Protein AF-A0A5N7CL45-F1 (afdb_monomer_lite)

Foldseek 3Di:
DDDDDDDDDDPPDPPALLAQAAEDAPDADPPPDDPDDPCPPDAWLPFFPPVCPLVPDDDDDDPCVPPPHPDRDDDDDDDDDDPPDDDSNVVCCVPFQKHKYFYDDPRQVQLVLQSVAPDDPRDHSCRGSNWDFDDDDPDGRTDTSSGPDMDIDGHPDDDDDDDDDDDDPPQAPPVNPGGNPVVVPDPGDDDDDPHDHLVVCCVVDPVSVVVVVVVVPPD

pLDDT: mean 70.06, std 20.5, range [22.02, 92.38]

Secondary structure (DSSP, 8-state):
-PPPPP----------S----EEE--S---TTS-S--S-TT--TT---SSTTTGGGPPP----TT-TTS-SPPP-------BTTB--HHHHHHHHH-EEEEEE--GGGHHHHHHHTS-PPTT--HHHHHTPPEE--SSSSSPEETT-S-EEEEE--------------TTSB-TTSSSB-HHHH--SS---PPPPPPGGGTTTT-HHHHHHHHHHHT--

Organism: Petromyces alliaceus (NCBI:txid209559)

Sequence (219 aa):
MPAPAAATECEQSTGQKNCKIVQEVVGPRQAHRNHQIPYPTWDYGQGVPDNGASLAHDHYEIDPYAPDRTDPPMFIVGFSSRPGRVKDTYRNLKEKGKCVINTVSEEMIEAVNAAATDAPHGVSEWDVSGLHEAPSMTVEPSRVKESVFNIEGKVIDIKEFATRFWVREGAANEDFSHIDIEKLRPSVSTFERPRRKWSNEVSKSTLSSRLHGEKEGEN

Structure (mmCIF, N/CA/C/O backbone):
data_AF-A0A5N7CL45-F1
#
_entry.id   AF-A0A5N7CL45-F1
#
loop_
_atom_site.group_PDB
_atom_site.id
_atom_site.type_symbol
_atom_site.label_atom_id
_atom_site.label_alt_id
_atom_site.label_comp_id
_atom_site.label_asym_id
_atom_site.label_entity_id
_atom_site.label_seq_id
_atom_site.pdbx_PDB_ins_code
_atom_site.Cartn_x
_atom_site.Cartn_y
_atom_site.Cartn_z
_atom_site.occupancy
_atom_site.B_iso_or_equ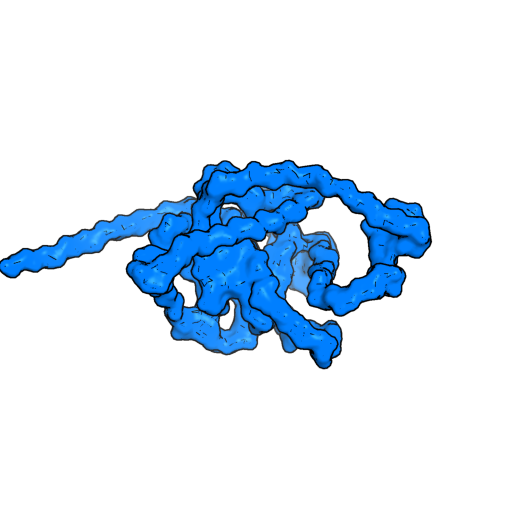iv
_atom_site.auth_seq_id
_atom_site.auth_comp_id
_atom_site.auth_asym_id
_atom_site.auth_atom_id
_atom_site.pdbx_PDB_model_num
ATOM 1 N N . MET A 1 1 ? 6.939 -41.492 -22.819 1.00 35.25 1 MET A N 1
ATOM 2 C CA . MET A 1 1 ? 7.214 -40.079 -23.146 1.00 35.25 1 MET A CA 1
ATOM 3 C C . MET A 1 1 ? 5.876 -39.347 -23.183 1.00 35.25 1 MET A C 1
ATOM 5 O O . MET A 1 1 ? 5.210 -39.436 -24.207 1.00 35.25 1 MET A O 1
ATOM 9 N N . PRO A 1 2 ? 5.393 -38.749 -22.083 1.00 33.59 2 PRO A N 1
ATOM 10 C CA . PRO A 1 2 ? 4.172 -37.956 -22.127 1.00 33.59 2 PRO A CA 1
ATOM 11 C C . PRO A 1 2 ? 4.496 -36.502 -22.503 1.00 33.59 2 PRO A C 1
ATOM 13 O O . PRO A 1 2 ? 5.462 -35.926 -22.007 1.00 33.59 2 PRO A O 1
ATOM 16 N N . ALA A 1 3 ? 3.703 -35.952 -23.422 1.00 32.06 3 ALA A N 1
ATOM 17 C CA . ALA A 1 3 ? 3.737 -34.558 -23.856 1.00 32.06 3 ALA A CA 1
ATOM 18 C C . ALA A 1 3 ? 3.253 -33.609 -22.736 1.00 32.06 3 ALA A C 1
ATOM 20 O O . ALA A 1 3 ? 2.434 -34.030 -21.913 1.00 32.06 3 ALA A O 1
ATOM 21 N N . PRO A 1 4 ? 3.723 -32.349 -22.685 1.00 32.38 4 PRO A N 1
ATOM 22 C CA . PRO A 1 4 ? 3.297 -31.400 -21.665 1.00 32.38 4 PRO A CA 1
ATOM 23 C C . PRO A 1 4 ? 1.885 -30.874 -21.954 1.00 32.38 4 PRO A C 1
ATOM 25 O O . PRO A 1 4 ? 1.528 -30.588 -23.097 1.00 32.38 4 PRO A O 1
ATOM 28 N N . ALA A 1 5 ? 1.091 -30.773 -20.889 1.00 31.03 5 ALA A N 1
ATOM 29 C CA . ALA A 1 5 ? -0.255 -30.226 -20.895 1.00 31.03 5 ALA A CA 1
ATOM 30 C C . ALA A 1 5 ? -0.238 -28.737 -21.270 1.00 31.03 5 ALA A C 1
ATOM 32 O O . ALA A 1 5 ? 0.584 -27.966 -20.776 1.00 31.03 5 ALA A O 1
ATOM 33 N N . ALA A 1 6 ? -1.160 -28.364 -22.156 1.00 27.23 6 ALA A N 1
ATOM 34 C CA . ALA A 1 6 ? -1.409 -26.997 -22.575 1.00 27.23 6 ALA A CA 1
ATOM 35 C C . ALA A 1 6 ? -1.786 -26.123 -21.369 1.00 27.23 6 ALA A C 1
ATOM 37 O O . ALA A 1 6 ? -2.656 -26.487 -20.577 1.00 27.23 6 ALA A O 1
ATOM 38 N N . ALA A 1 7 ? -1.120 -24.975 -21.249 1.00 26.61 7 ALA A N 1
ATOM 39 C CA . ALA A 1 7 ? -1.512 -23.909 -20.345 1.00 26.61 7 ALA A CA 1
ATOM 40 C C . ALA A 1 7 ? -2.877 -23.373 -20.793 1.00 26.61 7 ALA A C 1
ATOM 42 O O . ALA A 1 7 ? -3.012 -22.848 -21.897 1.00 26.61 7 ALA A O 1
ATOM 43 N N . THR A 1 8 ? -3.892 -23.552 -19.955 1.00 24.73 8 THR A N 1
ATOM 44 C CA . THR A 1 8 ? -5.205 -22.943 -20.151 1.00 24.73 8 THR A CA 1
ATOM 45 C C . THR A 1 8 ? -5.066 -21.438 -19.940 1.00 24.73 8 THR A C 1
ATOM 47 O O . THR A 1 8 ? -4.668 -20.995 -18.863 1.00 24.73 8 THR A O 1
ATOM 50 N N . GLU A 1 9 ? -5.357 -20.668 -20.986 1.00 22.53 9 GLU A N 1
ATOM 51 C CA . GLU A 1 9 ? -5.434 -19.209 -20.963 1.00 22.53 9 GLU A CA 1
ATOM 52 C C . GLU A 1 9 ? -6.401 -18.761 -19.857 1.00 22.53 9 GLU A C 1
ATOM 54 O O . GLU A 1 9 ? -7.568 -19.151 -19.830 1.00 22.53 9 GLU A O 1
ATOM 59 N N . CYS A 1 10 ? -5.895 -17.972 -18.908 1.00 22.19 10 CYS A N 1
ATOM 60 C CA . CYS A 1 10 ? -6.703 -17.366 -17.860 1.00 22.19 10 CYS A CA 1
ATOM 61 C C . CYS A 1 10 ? -7.381 -16.126 -18.457 1.00 22.19 10 CYS A C 1
ATOM 63 O O . CYS A 1 10 ? -6.707 -15.142 -18.771 1.00 22.19 10 CYS A O 1
ATOM 65 N N . GLU A 1 11 ? -8.697 -16.204 -18.668 1.00 22.02 11 GLU A N 1
ATOM 66 C CA . GLU A 1 11 ? -9.533 -15.090 -19.117 1.00 22.02 11 GLU A CA 1
ATOM 67 C C . GLU A 1 11 ? -9.275 -13.854 -18.250 1.00 22.02 11 GLU A C 1
ATOM 69 O O . GLU A 1 11 ? -9.479 -13.858 -17.034 1.00 22.02 11 GLU A O 1
ATOM 74 N N . GLN A 1 12 ? -8.835 -12.775 -18.898 1.00 26.19 12 GLN A N 1
ATOM 75 C CA . GLN A 1 12 ? -8.697 -11.459 -18.290 1.00 26.19 12 GLN A CA 1
ATOM 76 C C . GLN A 1 12 ? -10.093 -10.925 -17.956 1.00 26.19 12 GLN A C 1
ATOM 78 O O . GLN A 1 12 ? -10.709 -10.192 -18.731 1.00 26.19 12 GLN A O 1
ATOM 83 N N . SER A 1 13 ? -10.617 -11.316 -16.794 1.00 25.20 13 SER A N 1
ATOM 84 C CA . SER A 1 13 ? -11.842 -10.727 -16.273 1.00 25.20 13 SER A CA 1
ATOM 85 C C . SER A 1 13 ? -11.569 -9.250 -16.003 1.00 25.20 13 SER A C 1
ATOM 87 O O . SER A 1 13 ? -10.628 -8.889 -15.293 1.00 25.20 13 SER A O 1
ATOM 89 N N . THR A 1 14 ? -12.375 -8.392 -16.619 1.00 27.47 14 THR A N 1
ATOM 90 C CA . THR A 1 14 ? -12.341 -6.933 -16.512 1.00 27.47 14 THR A CA 1
ATOM 91 C C . THR A 1 14 ? -12.822 -6.527 -15.110 1.00 27.47 14 THR A C 1
ATOM 93 O O . THR A 1 14 ? -13.922 -6.019 -14.910 1.00 27.47 14 THR A O 1
ATOM 96 N N . GLY A 1 15 ? -12.020 -6.849 -14.096 1.00 26.20 15 GLY A N 1
ATOM 97 C CA . GLY A 1 15 ? -12.349 -6.720 -12.684 1.00 26.20 15 GLY A CA 1
ATOM 98 C C . GLY A 1 15 ? -12.001 -5.340 -12.142 1.00 26.20 15 GLY A C 1
ATOM 99 O O . GLY A 1 15 ? -10.908 -5.131 -11.643 1.00 26.20 15 GLY A O 1
ATOM 100 N N . GLN A 1 16 ? -12.959 -4.417 -12.225 1.00 29.77 16 GLN A N 1
ATOM 101 C CA . GLN A 1 16 ? -13.185 -3.290 -11.306 1.00 29.77 16 GLN A CA 1
ATOM 102 C C . GLN A 1 16 ? -11.922 -2.600 -10.736 1.00 29.77 16 GLN A C 1
ATOM 104 O O . GLN A 1 16 ? -11.381 -3.014 -9.709 1.00 29.77 16 GLN A O 1
ATOM 109 N N . LYS A 1 17 ? -11.541 -1.481 -11.377 1.00 31.62 17 LYS A N 1
ATOM 110 C CA . LYS A 1 17 ? -10.408 -0.558 -11.117 1.00 31.62 17 LYS A CA 1
ATOM 111 C C . LYS A 1 17 ? -10.396 0.137 -9.734 1.00 31.62 17 LYS A C 1
ATOM 113 O O . LYS A 1 17 ? -10.023 1.297 -9.619 1.00 31.62 17 LYS A O 1
ATOM 118 N N . ASN A 1 18 ? -10.834 -0.540 -8.678 1.00 31.77 18 ASN A N 1
ATOM 119 C CA . ASN A 1 18 ? -10.957 0.002 -7.323 1.00 31.77 18 ASN A CA 1
ATOM 120 C C . ASN A 1 18 ? -9.885 -0.559 -6.370 1.00 31.77 18 ASN A C 1
ATOM 122 O O . ASN A 1 18 ? -10.125 -0.639 -5.169 1.00 31.77 18 ASN A O 1
ATOM 126 N N . CYS A 1 19 ? -8.719 -0.995 -6.850 1.00 32.16 19 CYS A N 1
ATOM 127 C CA . CYS A 1 19 ? -7.666 -1.511 -5.970 1.00 32.16 19 CYS A CA 1
ATOM 128 C C . CYS A 1 19 ? -6.853 -0.367 -5.352 1.00 32.16 19 CYS A C 1
ATOM 130 O O . CYS A 1 19 ? -5.893 0.111 -5.943 1.00 32.16 19 CYS A O 1
ATOM 132 N N . LYS A 1 20 ? -7.203 0.033 -4.122 1.00 49.59 20 LYS A N 1
ATOM 133 C CA . LYS A 1 20 ? -6.319 0.867 -3.298 1.00 49.59 20 LYS A CA 1
ATOM 134 C C . LYS A 1 20 ? -5.059 0.088 -2.943 1.00 49.59 20 LYS A C 1
ATOM 136 O O . LYS A 1 20 ? -5.155 -0.954 -2.292 1.00 49.59 20 LYS A O 1
ATOM 141 N N . ILE A 1 21 ? -3.903 0.648 -3.284 1.00 52.94 21 ILE A N 1
ATOM 142 C CA . ILE A 1 21 ? -2.597 0.144 -2.861 1.00 52.94 21 ILE A CA 1
ATOM 143 C C . ILE A 1 21 ? -2.551 0.197 -1.327 1.00 52.94 21 ILE A C 1
ATOM 145 O O . ILE A 1 21 ? -2.610 1.272 -0.724 1.00 52.94 21 ILE A O 1
ATOM 149 N N . VAL A 1 22 ? -2.509 -0.966 -0.670 1.00 47.44 22 VAL A N 1
ATOM 150 C CA . VAL A 1 22 ? -2.265 -1.029 0.775 1.00 47.44 22 VAL A CA 1
ATOM 151 C C . VAL A 1 22 ? -0.766 -0.866 0.964 1.00 47.44 22 VAL A C 1
ATOM 153 O O . VAL A 1 22 ? 0.022 -1.709 0.536 1.00 47.44 22 VAL A O 1
ATOM 156 N N . GLN A 1 23 ? -0.392 0.271 1.539 1.00 47.09 23 GLN A N 1
ATOM 157 C CA . GLN A 1 23 ? 0.993 0.667 1.747 1.00 47.09 23 GLN A CA 1
ATOM 158 C C . GLN A 1 23 ? 1.292 0.591 3.236 1.00 47.09 23 GLN A C 1
ATOM 160 O O . GLN A 1 23 ? 0.581 1.191 4.046 1.00 47.09 23 GLN A O 1
ATOM 165 N N . GLU A 1 24 ? 2.347 -0.136 3.583 1.00 36.34 24 GLU A N 1
ATOM 166 C CA . GLU A 1 24 ? 2.948 -0.075 4.907 1.00 36.34 24 GLU A CA 1
ATOM 167 C C . GLU A 1 24 ? 4.339 0.545 4.765 1.00 36.34 24 GLU A C 1
ATOM 169 O O . GLU A 1 24 ? 5.192 0.060 4.018 1.00 36.34 24 GLU A O 1
ATOM 174 N N . VAL A 1 25 ? 4.565 1.662 5.460 1.00 35.62 25 VAL A N 1
ATOM 175 C CA . VAL A 1 25 ? 5.889 2.282 5.541 1.00 35.62 25 VAL A CA 1
ATOM 176 C C . VAL A 1 25 ? 6.682 1.516 6.594 1.00 35.62 25 VAL A C 1
ATOM 178 O O . VAL A 1 25 ? 6.647 1.852 7.776 1.00 35.62 25 VAL A O 1
ATOM 181 N N . VAL A 1 26 ? 7.388 0.468 6.176 1.00 28.58 26 VAL A N 1
ATOM 182 C CA . VAL A 1 26 ? 8.315 -0.258 7.050 1.00 28.58 26 VAL A CA 1
ATOM 183 C C . VAL A 1 26 ? 9.722 0.284 6.810 1.00 28.58 26 VAL A C 1
ATOM 185 O O . VAL A 1 26 ? 10.431 -0.165 5.916 1.00 28.58 26 VAL A O 1
ATOM 188 N N . GLY A 1 27 ? 10.137 1.281 7.593 1.00 26.86 27 GLY A N 1
ATOM 189 C CA . GLY A 1 27 ? 11.517 1.765 7.556 1.00 26.86 27 GLY A CA 1
ATOM 190 C C . GLY A 1 27 ? 11.817 2.856 8.591 1.00 26.86 27 GLY A C 1
ATOM 191 O O . GLY A 1 27 ? 11.044 3.810 8.712 1.00 26.86 27 GLY A O 1
ATOM 192 N N . PRO A 1 28 ? 12.933 2.773 9.341 1.00 25.33 28 PRO A N 1
ATOM 193 C CA . PRO A 1 28 ? 13.352 3.851 10.228 1.00 25.33 28 PRO A CA 1
ATOM 194 C C . PRO A 1 28 ? 13.799 5.071 9.404 1.00 25.33 28 PRO A C 1
ATOM 196 O O . PRO A 1 28 ? 14.768 5.005 8.649 1.00 25.33 28 PRO A O 1
ATOM 199 N N . ARG A 1 29 ? 13.131 6.222 9.574 1.00 38.66 29 ARG A N 1
ATOM 200 C CA . ARG A 1 29 ? 13.638 7.507 9.062 1.00 38.66 29 ARG A CA 1
ATOM 201 C C . ARG A 1 29 ? 14.914 7.884 9.814 1.00 38.66 29 ARG A C 1
ATOM 203 O O . ARG A 1 29 ? 14.860 8.190 11.004 1.00 38.66 29 ARG A O 1
ATOM 210 N N . GLN A 1 30 ? 16.047 7.959 9.117 1.00 33.50 30 GLN A N 1
ATOM 211 C CA . GLN A 1 30 ? 17.199 8.707 9.621 1.00 33.50 30 GLN A CA 1
ATOM 212 C C . GLN A 1 30 ? 16.815 10.192 9.716 1.00 33.50 30 GLN A C 1
ATOM 214 O O . GLN A 1 30 ? 16.560 10.856 8.714 1.00 33.50 30 GLN A O 1
ATOM 219 N N . ALA A 1 31 ? 16.757 10.707 10.943 1.00 31.77 31 ALA A N 1
ATOM 220 C CA . ALA A 1 31 ? 16.221 12.020 11.306 1.00 31.77 31 ALA A CA 1
ATOM 221 C C . ALA A 1 31 ? 17.081 13.237 10.879 1.00 31.77 31 ALA A C 1
ATOM 223 O O . ALA A 1 31 ? 16.934 14.313 11.452 1.00 31.77 31 ALA A O 1
ATOM 224 N N . HIS A 1 32 ? 17.971 13.101 9.889 1.00 32.16 32 HIS A N 1
ATOM 225 C CA . HIS A 1 32 ? 18.965 14.131 9.550 1.00 32.16 32 HIS A CA 1
ATOM 226 C C . HIS A 1 32 ? 18.833 14.777 8.164 1.00 32.16 32 HIS A C 1
ATOM 228 O O . HIS A 1 32 ? 19.662 15.618 7.825 1.00 32.16 32 HIS A O 1
ATOM 234 N N . ARG A 1 33 ? 17.805 14.474 7.363 1.00 38.50 33 ARG A N 1
ATOM 235 C CA . ARG A 1 33 ? 17.573 15.224 6.117 1.00 38.50 33 ARG A CA 1
ATOM 236 C C . ARG A 1 33 ? 16.586 16.362 6.361 1.00 38.50 33 ARG A C 1
ATOM 238 O O . ARG A 1 33 ? 15.477 16.141 6.844 1.00 38.50 33 ARG A O 1
ATOM 245 N N . ASN A 1 34 ? 17.031 17.583 6.052 1.00 36.91 34 ASN A N 1
ATOM 246 C CA . ASN A 1 34 ? 16.200 18.782 5.962 1.00 36.91 34 ASN A CA 1
ATOM 247 C C . ASN A 1 34 ? 14.862 18.455 5.283 1.00 36.91 34 ASN A C 1
ATOM 249 O O . ASN A 1 34 ? 14.816 17.632 4.376 1.00 36.91 34 ASN A O 1
ATOM 253 N N . HIS A 1 35 ? 13.800 19.133 5.718 1.00 44.59 35 HIS A N 1
ATOM 254 C CA . HIS A 1 35 ? 12.390 19.026 5.304 1.00 44.59 35 HIS A CA 1
ATOM 255 C C . HIS A 1 35 ? 12.097 19.310 3.807 1.00 44.59 35 HIS A C 1
ATOM 257 O O . HIS A 1 35 ? 11.017 19.780 3.445 1.00 44.59 35 HIS A O 1
ATOM 263 N N . GLN A 1 36 ? 13.061 19.066 2.930 1.00 52.12 36 GLN A N 1
ATOM 264 C CA . GLN A 1 36 ? 12.989 19.282 1.502 1.00 52.12 36 GLN A CA 1
ATOM 265 C C . GLN A 1 36 ? 12.325 18.070 0.847 1.00 52.12 36 GLN A C 1
ATOM 267 O O . GLN A 1 36 ? 12.632 16.928 1.182 1.00 52.12 36 GLN A O 1
ATOM 272 N N . ILE A 1 37 ? 11.384 18.339 -0.058 1.00 56.06 37 ILE A N 1
ATOM 273 C CA . ILE A 1 37 ? 10.804 17.328 -0.946 1.00 56.06 37 ILE A CA 1
ATOM 274 C C . ILE A 1 37 ? 11.993 16.700 -1.691 1.00 56.06 37 ILE A C 1
ATOM 276 O O . ILE A 1 37 ? 12.709 17.459 -2.353 1.00 56.06 37 ILE A O 1
ATOM 280 N N . PRO A 1 38 ? 12.269 15.389 -1.547 1.00 67.56 38 PRO A N 1
ATOM 281 C CA . PRO A 1 38 ? 13.440 14.766 -2.162 1.00 67.56 38 PRO A CA 1
ATOM 282 C C . PRO A 1 38 ? 13.437 14.928 -3.689 1.00 67.56 38 PRO A C 1
ATOM 284 O O . PRO A 1 38 ? 14.504 15.030 -4.290 1.00 67.56 38 PRO A O 1
ATOM 287 N N . TYR A 1 39 ? 12.250 15.067 -4.291 1.00 76.69 39 TYR A N 1
ATOM 288 C CA . TYR A 1 39 ? 12.063 15.277 -5.724 1.00 76.69 39 TYR A CA 1
ATOM 289 C C . TYR A 1 39 ? 11.156 16.496 -5.995 1.00 76.69 39 TYR A C 1
ATOM 291 O O . TYR A 1 39 ? 9.961 16.348 -6.235 1.00 76.69 39 TYR A O 1
ATOM 299 N N . PRO A 1 40 ? 11.687 17.735 -5.965 1.00 76.44 40 PRO A N 1
ATOM 300 C CA . PRO A 1 40 ? 10.880 18.953 -6.111 1.00 76.44 40 PRO A CA 1
ATOM 301 C C . PRO A 1 40 ? 10.315 19.163 -7.525 1.00 76.44 40 PRO A C 1
ATOM 303 O O . PRO A 1 40 ? 9.446 20.010 -7.713 1.00 76.44 40 PRO A O 1
ATOM 306 N N . THR A 1 41 ? 10.823 18.430 -8.516 1.00 83.62 41 THR A N 1
ATOM 307 C CA . THR A 1 41 ? 10.370 18.458 -9.915 1.00 83.62 41 THR A CA 1
ATOM 308 C C . THR A 1 41 ? 9.383 17.340 -10.248 1.00 83.62 41 THR A C 1
ATOM 310 O O . THR A 1 41 ? 8.993 17.218 -11.407 1.00 83.62 41 THR A O 1
ATOM 313 N N . TRP A 1 42 ? 9.034 16.500 -9.271 1.00 86.31 42 TRP A N 1
ATOM 314 C CA . TRP A 1 42 ? 8.106 15.391 -9.458 1.00 86.31 42 TRP A CA 1
ATOM 315 C C . TRP A 1 42 ? 6.660 15.895 -9.588 1.00 86.31 42 TRP A C 1
ATOM 317 O O . TRP A 1 42 ? 6.264 16.813 -8.867 1.00 86.31 42 TRP A O 1
ATOM 327 N N . ASP A 1 43 ? 5.873 15.292 -10.481 1.00 85.00 43 ASP A N 1
ATOM 328 C CA . ASP A 1 43 ? 4.451 15.607 -10.695 1.00 85.00 43 ASP A CA 1
ATOM 329 C C . ASP A 1 43 ? 3.581 14.336 -10.722 1.00 85.00 43 ASP A C 1
ATOM 331 O O . ASP A 1 43 ? 4.069 13.225 -10.943 1.00 85.00 43 ASP A O 1
ATOM 335 N N . TYR A 1 44 ? 2.276 14.503 -10.503 1.00 84.75 44 TYR A N 1
ATOM 336 C CA . TYR A 1 44 ? 1.298 13.415 -10.478 1.00 84.75 44 TYR A CA 1
ATOM 337 C C . TYR A 1 44 ? 1.347 12.576 -11.764 1.00 84.75 44 TYR A C 1
ATOM 339 O O . TYR A 1 44 ? 1.439 13.105 -12.872 1.00 84.75 44 TYR A O 1
ATOM 347 N N . GLY A 1 45 ? 1.261 11.255 -11.609 1.00 84.44 45 GLY A N 1
ATOM 348 C CA . GLY A 1 45 ? 1.317 10.298 -12.715 1.00 84.44 45 GLY A CA 1
ATOM 349 C C . GLY A 1 45 ? 2.724 9.986 -13.241 1.00 84.44 45 GLY A C 1
ATOM 350 O O . GLY A 1 45 ? 2.845 9.158 -14.137 1.00 84.44 45 GLY A O 1
ATOM 351 N N . GLN A 1 46 ? 3.792 10.594 -12.707 1.00 85.50 46 GLN A N 1
ATOM 352 C CA . GLN A 1 46 ? 5.161 10.313 -13.168 1.00 85.50 46 GLN A CA 1
ATOM 353 C C . GLN A 1 46 ? 5.734 8.973 -12.685 1.00 85.50 46 GLN A C 1
ATOM 355 O O . GLN A 1 46 ? 6.712 8.503 -13.262 1.00 85.50 46 GLN A O 1
ATOM 360 N N . GLY A 1 47 ? 5.159 8.355 -11.648 1.00 87.31 47 GLY A N 1
ATOM 361 C CA . GLY A 1 47 ? 5.688 7.115 -11.078 1.00 87.31 47 GLY A CA 1
ATOM 362 C C . GLY A 1 47 ? 6.963 7.339 -10.267 1.00 87.31 47 GLY A C 1
ATOM 363 O O . GLY A 1 47 ? 7.154 8.395 -9.666 1.00 87.31 47 GLY A O 1
ATOM 364 N N . VAL A 1 48 ? 7.835 6.337 -10.198 1.00 88.12 48 VAL A N 1
ATOM 365 C CA . VAL A 1 48 ? 9.077 6.417 -9.414 1.00 88.12 48 VAL A CA 1
ATOM 366 C C . VAL A 1 48 ? 10.162 7.164 -10.215 1.00 88.12 48 VAL A C 1
ATOM 368 O O . VAL A 1 48 ? 10.416 6.808 -11.365 1.00 88.12 48 VAL A O 1
ATOM 371 N N . PRO A 1 49 ? 10.823 8.200 -9.657 1.00 86.06 49 PRO A N 1
ATOM 372 C CA . PRO A 1 49 ? 11.856 8.985 -10.339 1.00 86.06 49 PRO A CA 1
ATOM 373 C C . PRO A 1 49 ? 13.225 8.275 -10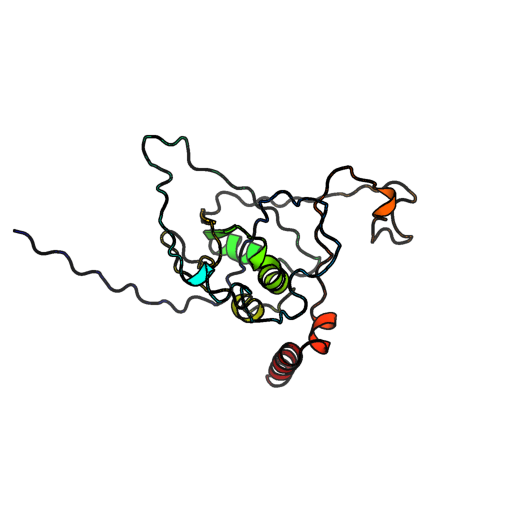.343 1.00 86.06 49 PRO A C 1
ATOM 375 O O . PRO A 1 49 ? 14.233 8.834 -9.914 1.00 86.06 49 PRO A O 1
ATOM 378 N N . ASP A 1 50 ? 13.267 7.037 -10.829 1.00 83.69 50 ASP A N 1
ATOM 379 C CA . ASP A 1 50 ? 14.447 6.160 -10.844 1.00 83.69 50 ASP A CA 1
ATOM 380 C C . ASP A 1 50 ? 14.901 5.781 -12.268 1.00 83.69 50 ASP A C 1
ATOM 382 O O . ASP A 1 50 ? 15.679 4.847 -12.463 1.00 83.69 50 ASP A O 1
ATOM 386 N N . ASN A 1 51 ? 14.399 6.494 -13.284 1.00 82.69 51 ASN A N 1
ATOM 387 C CA . ASN A 1 51 ? 14.598 6.191 -14.707 1.00 82.69 51 ASN A CA 1
ATOM 388 C C . ASN A 1 51 ? 14.193 4.754 -15.099 1.00 82.69 51 ASN A C 1
ATOM 390 O O . ASN A 1 51 ? 14.742 4.193 -16.049 1.00 82.69 51 ASN A O 1
ATOM 394 N N . GLY A 1 52 ? 13.234 4.156 -14.385 1.00 83.56 52 GLY A N 1
ATOM 395 C CA . GLY A 1 52 ? 12.741 2.806 -14.641 1.00 83.56 52 GLY A CA 1
ATOM 396 C C . GLY A 1 52 ? 13.619 1.699 -14.059 1.00 83.56 52 GLY A C 1
ATOM 397 O O . GLY A 1 52 ? 13.432 0.539 -14.429 1.00 83.56 52 GLY A O 1
ATOM 398 N N . ALA A 1 53 ? 14.558 2.014 -13.160 1.00 86.38 53 ALA A N 1
ATOM 399 C CA . ALA A 1 53 ? 15.405 1.016 -12.508 1.00 86.38 53 ALA A CA 1
ATOM 400 C C . ALA A 1 53 ? 14.574 -0.049 -11.771 1.00 86.38 53 ALA A C 1
ATOM 402 O O . ALA A 1 53 ? 14.788 -1.242 -11.976 1.00 86.38 53 ALA A O 1
ATOM 403 N N . SER A 1 54 ? 13.560 0.356 -11.003 1.00 85.12 54 SER A N 1
ATOM 404 C CA . SER A 1 54 ? 12.666 -0.566 -10.289 1.00 85.12 54 SER A CA 1
ATOM 405 C C . SER A 1 54 ? 11.845 -1.431 -11.246 1.00 85.12 54 SER A C 1
ATOM 407 O O . SER A 1 54 ? 11.574 -2.592 -10.959 1.00 85.12 54 SER A O 1
ATOM 409 N N . LEU A 1 55 ? 11.492 -0.903 -12.423 1.00 87.12 55 LEU A N 1
ATOM 410 C CA . LEU A 1 55 ? 10.717 -1.630 -13.435 1.00 87.12 55 LEU A CA 1
ATOM 411 C C . LEU A 1 55 ? 11.532 -2.698 -14.174 1.00 87.12 55 LEU A C 1
ATOM 413 O O . LEU A 1 55 ? 10.933 -3.573 -14.809 1.00 87.12 55 LEU A O 1
ATOM 417 N N . ALA A 1 56 ? 12.864 -2.621 -14.114 1.00 89.19 56 ALA A N 1
ATOM 418 C CA . ALA A 1 56 ? 13.774 -3.588 -14.719 1.00 89.19 56 ALA A CA 1
ATOM 419 C C . ALA A 1 56 ? 13.953 -4.859 -13.873 1.00 89.19 56 ALA A C 1
ATOM 421 O O . ALA A 1 56 ? 14.526 -5.835 -14.357 1.00 89.19 56 ALA A O 1
ATOM 422 N N . HIS A 1 57 ? 13.485 -4.854 -12.623 1.00 86.69 57 HIS A N 1
ATOM 423 C CA . HIS A 1 57 ? 13.566 -6.001 -11.730 1.00 86.69 57 HIS A CA 1
ATOM 424 C C . HIS A 1 57 ? 12.271 -6.818 -11.748 1.00 86.69 57 HIS A C 1
ATOM 426 O O . HIS A 1 57 ? 11.167 -6.273 -11.712 1.00 86.69 57 HIS A O 1
ATOM 432 N N . ASP A 1 58 ? 12.427 -8.140 -11.765 1.00 88.94 58 ASP A N 1
ATOM 433 C CA . ASP A 1 58 ? 11.329 -9.088 -11.607 1.00 88.94 58 ASP A CA 1
ATOM 434 C C . ASP A 1 58 ? 11.219 -9.544 -10.150 1.00 88.94 58 ASP A C 1
ATOM 436 O O . ASP A 1 58 ? 12.219 -9.687 -9.440 1.00 88.94 58 ASP A O 1
ATOM 440 N N . HIS A 1 59 ? 9.992 -9.819 -9.709 1.00 90.06 59 HIS A N 1
ATOM 441 C CA . HIS A 1 59 ? 9.747 -10.410 -8.395 1.00 90.06 59 HIS A CA 1
ATOM 442 C C . HIS A 1 59 ? 9.759 -11.924 -8.472 1.00 90.06 59 HIS A C 1
ATOM 444 O O . HIS A 1 59 ? 9.155 -12.517 -9.365 1.00 90.06 59 HIS A O 1
ATOM 450 N N . TYR A 1 60 ? 10.374 -12.532 -7.466 1.00 89.06 60 TYR A N 1
ATOM 451 C CA . TYR A 1 60 ? 10.399 -13.973 -7.284 1.00 89.06 60 TYR A CA 1
ATOM 452 C C . TYR A 1 60 ? 9.556 -14.352 -6.073 1.00 89.06 60 TYR A C 1
ATOM 454 O O . TYR A 1 60 ? 9.603 -13.685 -5.036 1.00 89.06 60 TYR A O 1
ATOM 462 N N . GLU A 1 61 ? 8.787 -15.427 -6.210 1.00 86.44 61 GLU A N 1
ATOM 463 C CA . GLU A 1 61 ? 8.021 -15.982 -5.104 1.00 86.44 61 GLU A CA 1
ATOM 464 C C . GLU A 1 61 ? 8.966 -16.566 -4.048 1.00 86.44 61 GLU A C 1
ATOM 466 O O . GLU A 1 61 ? 9.916 -17.295 -4.345 1.00 86.44 61 GLU A O 1
ATOM 471 N N . ILE A 1 62 ? 8.688 -16.240 -2.792 1.00 84.56 62 ILE A N 1
ATOM 472 C CA . ILE A 1 62 ? 9.362 -16.792 -1.625 1.00 84.56 62 ILE A CA 1
ATOM 473 C C . ILE A 1 62 ? 8.352 -17.728 -0.960 1.00 84.56 62 ILE A C 1
ATOM 475 O O . ILE A 1 62 ? 7.437 -17.238 -0.312 1.00 84.56 62 ILE A O 1
ATOM 479 N N . ASP A 1 63 ? 8.524 -19.050 -1.098 1.00 82.06 63 ASP A N 1
ATOM 480 C CA . ASP A 1 63 ? 7.570 -20.047 -0.569 1.00 82.06 63 ASP A CA 1
ATOM 481 C C . ASP A 1 63 ? 7.475 -19.986 0.969 1.00 82.06 63 ASP A C 1
ATOM 483 O O . ASP A 1 63 ? 8.393 -20.443 1.663 1.00 82.06 63 ASP A O 1
ATOM 487 N N . PRO A 1 64 ? 6.394 -19.440 1.550 1.00 76.50 64 PRO A N 1
ATOM 488 C CA . PRO A 1 64 ? 6.299 -19.297 2.997 1.00 76.50 64 PRO A CA 1
ATOM 489 C C . PRO A 1 64 ? 6.172 -20.648 3.721 1.00 76.50 64 PRO A C 1
ATOM 491 O O . PRO A 1 64 ? 6.388 -20.689 4.929 1.00 76.50 64 PRO A O 1
ATOM 494 N N . TYR A 1 65 ? 5.866 -21.740 3.010 1.00 78.31 65 TYR A N 1
ATOM 495 C CA . TYR A 1 65 ? 5.674 -23.085 3.560 1.00 78.31 65 TYR A CA 1
ATOM 496 C C . TYR A 1 65 ? 6.884 -24.007 3.360 1.00 78.31 65 TYR A C 1
ATOM 498 O O . TYR A 1 65 ? 6.777 -25.219 3.576 1.00 78.31 65 TYR A O 1
ATOM 506 N N . ALA A 1 66 ? 8.037 -23.453 2.972 1.00 82.50 66 ALA A N 1
ATOM 507 C CA . ALA A 1 66 ? 9.273 -24.217 2.880 1.00 82.50 66 ALA A CA 1
ATOM 508 C C . ALA A 1 66 ? 9.599 -24.896 4.234 1.00 82.50 66 ALA A C 1
ATOM 510 O O . ALA A 1 66 ? 9.388 -24.301 5.294 1.00 82.50 66 ALA A O 1
ATOM 511 N N . PRO A 1 67 ? 10.116 -26.139 4.232 1.00 78.88 67 PRO A N 1
ATOM 512 C CA . PRO A 1 67 ? 10.259 -26.964 5.439 1.00 78.88 67 PRO A CA 1
ATOM 513 C C . PRO A 1 67 ? 11.243 -26.406 6.481 1.00 78.88 67 PRO A C 1
ATOM 515 O O . PRO A 1 67 ? 11.249 -26.859 7.623 1.00 78.88 67 PRO A O 1
ATOM 518 N N . ASP A 1 68 ? 12.083 -25.445 6.098 1.00 84.06 68 ASP A N 1
ATOM 519 C CA . ASP A 1 68 ? 13.031 -24.727 6.951 1.00 84.06 68 ASP A CA 1
ATOM 520 C C . ASP A 1 68 ? 12.454 -23.435 7.565 1.00 84.06 68 ASP A C 1
ATOM 522 O O . ASP A 1 68 ? 13.165 -22.730 8.284 1.00 84.06 68 ASP A O 1
ATOM 526 N N . ARG A 1 69 ? 11.178 -23.112 7.311 1.00 74.94 69 ARG A N 1
ATOM 527 C CA . ARG A 1 69 ? 10.525 -21.873 7.758 1.00 74.94 69 ARG A CA 1
ATOM 528 C C . ARG A 1 69 ? 9.460 -22.148 8.815 1.00 74.94 69 ARG A C 1
ATOM 530 O O . ARG A 1 69 ? 8.663 -23.075 8.710 1.00 74.94 69 ARG A O 1
ATOM 537 N N . THR A 1 70 ? 9.451 -21.322 9.854 1.00 59.00 70 THR A N 1
ATOM 538 C CA . THR A 1 70 ? 8.417 -21.335 10.895 1.00 59.00 70 THR A CA 1
ATOM 539 C C . THR A 1 70 ? 7.211 -20.509 10.463 1.00 59.00 70 THR A C 1
ATOM 541 O O . THR A 1 70 ? 7.414 -19.415 9.953 1.00 59.00 70 THR A O 1
ATOM 544 N N . ASP A 1 71 ? 6.017 -21.070 10.699 1.00 64.88 71 ASP A N 1
ATOM 545 C CA . ASP A 1 71 ? 4.637 -20.539 10.622 1.00 64.88 71 ASP A CA 1
ATOM 546 C C . ASP A 1 71 ? 4.422 -19.228 9.824 1.00 64.88 71 ASP A C 1
ATOM 548 O O . ASP A 1 71 ? 5.027 -18.202 10.152 1.00 64.88 71 ASP A O 1
ATOM 552 N N . PRO A 1 72 ? 3.540 -19.204 8.800 1.00 70.00 72 PRO A N 1
ATOM 553 C CA . PRO A 1 72 ? 3.367 -18.038 7.939 1.00 70.00 72 PRO A CA 1
ATOM 554 C C . PRO A 1 72 ? 3.077 -16.747 8.730 1.00 70.00 72 PRO A C 1
ATOM 556 O O . PRO A 1 72 ? 2.273 -16.748 9.666 1.00 70.00 72 PRO A O 1
ATOM 559 N N . PRO A 1 73 ? 3.693 -15.616 8.342 1.00 78.19 73 PRO A N 1
ATOM 560 C CA . PRO A 1 73 ? 3.559 -14.358 9.065 1.00 78.19 73 PRO A CA 1
ATOM 561 C C . PRO A 1 73 ? 2.125 -13.812 9.002 1.00 78.19 73 PRO A C 1
ATOM 563 O O . PRO A 1 73 ? 1.502 -13.772 7.940 1.00 78.19 73 PRO A O 1
ATOM 566 N N . MET A 1 74 ? 1.623 -13.325 10.140 1.00 83.06 74 MET A N 1
ATOM 567 C CA . MET A 1 74 ? 0.340 -12.624 10.239 1.00 83.06 74 MET A CA 1
ATOM 568 C C . MET A 1 74 ? 0.563 -11.114 10.365 1.00 83.06 74 MET A C 1
ATOM 570 O O . MET A 1 74 ? 1.327 -10.664 11.218 1.00 83.06 74 MET A O 1
ATOM 574 N N . PHE A 1 75 ? -0.149 -10.333 9.551 1.00 85.69 75 PHE A N 1
ATOM 575 C CA . PHE A 1 75 ? -0.078 -8.870 9.545 1.00 85.69 75 PHE A CA 1
ATOM 576 C C . PHE A 1 75 ? -1.369 -8.256 10.087 1.00 85.69 75 PHE A C 1
ATOM 578 O O . PHE A 1 75 ? -2.467 -8.727 9.787 1.00 85.69 75 PHE A O 1
ATOM 585 N N . ILE A 1 76 ? -1.239 -7.175 10.859 1.00 86.94 76 ILE A N 1
ATOM 586 C CA . ILE A 1 76 ? -2.369 -6.380 11.350 1.00 86.94 76 ILE A CA 1
ATOM 587 C C . ILE A 1 76 ? -2.241 -4.978 10.765 1.00 86.94 76 ILE A C 1
ATOM 589 O O . ILE A 1 76 ? -1.329 -4.237 11.121 1.00 86.94 76 ILE A O 1
ATOM 593 N N . VAL A 1 77 ? -3.181 -4.599 9.898 1.00 83.56 77 VAL A N 1
ATOM 594 C CA . VAL A 1 77 ? -3.206 -3.273 9.268 1.00 83.56 77 VAL A CA 1
ATOM 595 C C . VAL A 1 77 ? -4.367 -2.458 9.827 1.00 83.56 77 VAL A C 1
ATOM 597 O O . VAL A 1 77 ? -5.532 -2.839 9.711 1.00 83.56 77 VAL A O 1
ATOM 600 N N . GLY A 1 78 ? -4.047 -1.317 10.438 1.00 82.69 78 GLY A N 1
ATOM 601 C CA . GLY A 1 78 ? -5.031 -0.374 10.962 1.00 82.69 78 GLY A CA 1
ATOM 602 C C . GLY A 1 78 ? -5.429 0.675 9.925 1.00 82.69 78 GLY A C 1
ATOM 603 O O . GLY A 1 78 ? -4.577 1.281 9.278 1.00 82.69 78 GLY A O 1
ATOM 604 N N . PHE A 1 79 ? -6.728 0.950 9.801 1.00 79.06 79 PHE A N 1
ATOM 605 C CA . PHE A 1 79 ? -7.232 2.035 8.958 1.00 79.06 79 PHE A CA 1
ATOM 606 C C . PHE A 1 79 ? -7.997 3.056 9.789 1.00 79.06 79 PHE A C 1
ATOM 608 O O . PHE A 1 79 ? -8.878 2.703 10.568 1.00 79.06 79 PHE A O 1
ATOM 615 N N . SER A 1 80 ? -7.723 4.336 9.555 1.00 73.69 80 SER A N 1
ATOM 616 C CA . SER A 1 80 ? -8.591 5.423 9.995 1.00 73.69 80 SER A CA 1
ATOM 617 C C . SER A 1 80 ? -9.500 5.856 8.842 1.00 73.69 80 SER A C 1
ATOM 619 O O . SER A 1 80 ? -9.073 5.976 7.688 1.00 73.69 80 SER A O 1
AT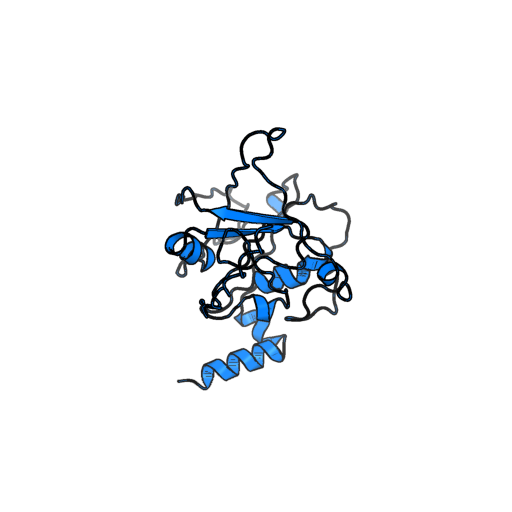OM 621 N N . SER A 1 81 ? -10.778 6.072 9.151 1.00 66.00 81 SER A N 1
ATOM 622 C CA . SER A 1 81 ? -11.748 6.663 8.224 1.00 66.00 81 SER A CA 1
ATOM 623 C C . SER A 1 81 ? -12.197 8.016 8.757 1.00 66.00 81 SER A C 1
ATOM 625 O O . SER A 1 81 ? -12.327 8.208 9.966 1.00 66.00 81 SER A O 1
ATOM 627 N N . ARG A 1 82 ? -12.425 8.967 7.849 1.00 66.62 82 ARG A N 1
ATOM 628 C CA . ARG A 1 82 ? -13.016 10.259 8.204 1.00 66.62 82 ARG A CA 1
ATOM 629 C C . ARG A 1 82 ? -14.516 10.074 8.476 1.00 66.62 82 ARG A C 1
ATOM 631 O O . ARG A 1 82 ? -15.133 9.198 7.864 1.00 66.62 82 ARG A O 1
ATOM 638 N N . PRO A 1 83 ? -15.127 10.906 9.336 1.00 62.59 83 PRO A N 1
ATOM 639 C CA . PRO A 1 83 ? -16.577 10.930 9.483 1.00 62.59 83 PRO A CA 1
ATOM 640 C C . PRO A 1 83 ? -17.251 11.148 8.119 1.00 62.59 83 PRO A C 1
ATOM 642 O O . PRO A 1 83 ? -16.851 12.034 7.366 1.00 62.59 83 PRO A O 1
ATOM 645 N N . GLY A 1 84 ? -18.247 10.325 7.784 1.00 67.44 84 GLY A N 1
ATOM 646 C CA . GLY A 1 84 ? -19.070 10.475 6.576 1.00 67.44 84 GLY A CA 1
ATOM 647 C C . GLY A 1 84 ? -18.660 9.638 5.355 1.00 67.44 84 GLY A C 1
ATOM 648 O O . GLY A 1 84 ? -19.526 9.333 4.539 1.00 67.44 84 GLY A O 1
ATOM 649 N N . ARG A 1 85 ? -17.401 9.185 5.230 1.00 72.75 85 ARG A N 1
ATOM 650 C CA . ARG A 1 85 ? -16.991 8.264 4.148 1.00 72.75 85 ARG A CA 1
ATOM 651 C C . ARG A 1 85 ? -16.038 7.187 4.656 1.00 72.75 85 ARG A C 1
ATOM 653 O O . ARG A 1 85 ? -14.914 7.463 5.067 1.00 72.75 85 ARG A O 1
ATOM 660 N N . VAL A 1 86 ? -16.489 5.940 4.556 1.00 77.31 86 VAL A N 1
ATOM 661 C CA . VAL A 1 86 ? -15.660 4.754 4.802 1.00 77.31 86 VAL A CA 1
ATOM 662 C C . VAL A 1 86 ? -14.583 4.653 3.720 1.00 77.31 86 VAL A C 1
ATOM 664 O O . VAL A 1 86 ? -14.876 4.845 2.538 1.00 77.31 86 VAL A O 1
ATOM 667 N N . LYS A 1 87 ? -13.342 4.347 4.117 1.00 79.81 87 LYS A N 1
ATOM 668 C CA . LYS A 1 87 ? -12.214 4.168 3.190 1.00 79.81 87 LYS A CA 1
ATOM 669 C C . LYS A 1 87 ? -12.501 3.035 2.196 1.00 79.81 87 LYS A C 1
ATOM 671 O O . LYS A 1 87 ? -12.908 1.950 2.604 1.00 79.81 87 LYS A O 1
ATOM 676 N N . ASP A 1 88 ? -12.218 3.259 0.911 1.00 82.50 88 ASP A N 1
ATOM 677 C CA . ASP A 1 88 ? -12.477 2.257 -0.140 1.00 82.50 88 ASP A CA 1
ATOM 678 C C . ASP A 1 88 ? -11.694 0.955 0.103 1.00 82.50 88 ASP A C 1
ATOM 680 O O . ASP A 1 88 ? -12.253 -0.121 -0.049 1.00 82.50 88 ASP A O 1
ATOM 684 N N . THR A 1 89 ? -10.464 1.035 0.632 1.00 83.31 89 THR A N 1
ATOM 685 C CA . THR A 1 89 ? -9.688 -0.145 1.059 1.00 83.31 89 THR A CA 1
ATOM 686 C C . THR A 1 89 ? -10.463 -1.024 2.038 1.00 83.31 89 THR A C 1
ATOM 688 O O . THR A 1 89 ? -10.498 -2.234 1.871 1.00 83.31 89 THR A O 1
ATOM 691 N N . TYR A 1 90 ? -11.102 -0.430 3.052 1.00 85.19 90 TYR A N 1
ATOM 692 C CA . TYR A 1 90 ? -11.862 -1.194 4.041 1.00 85.19 90 TYR A CA 1
ATOM 693 C C . TYR A 1 90 ? -13.076 -1.874 3.393 1.00 85.19 90 TYR A C 1
ATOM 695 O O . TYR A 1 90 ? -13.349 -3.034 3.687 1.00 85.19 90 TYR A O 1
ATOM 703 N N . ARG A 1 91 ? -13.773 -1.187 2.475 1.00 85.25 91 ARG A N 1
ATOM 704 C CA . ARG A 1 91 ? -14.889 -1.782 1.720 1.00 85.25 91 ARG A CA 1
ATOM 705 C C . ARG A 1 91 ? -14.416 -2.972 0.888 1.00 85.25 91 ARG A C 1
ATOM 707 O O . ARG A 1 91 ? -14.972 -4.053 1.023 1.00 85.25 91 ARG A O 1
ATOM 714 N N . ASN A 1 92 ? -13.324 -2.806 0.144 1.00 86.50 92 ASN A N 1
ATOM 715 C CA . ASN A 1 92 ? -12.738 -3.873 -0.664 1.00 86.50 92 ASN A CA 1
ATOM 716 C C . ASN A 1 92 ? -12.311 -5.079 0.181 1.00 86.50 92 ASN A C 1
ATOM 718 O O . ASN A 1 92 ? -12.537 -6.215 -0.219 1.00 86.50 92 ASN A O 1
ATOM 722 N N . LEU A 1 93 ? -11.712 -4.847 1.355 1.00 88.75 93 LEU A N 1
ATOM 723 C CA . LEU A 1 93 ? -11.321 -5.919 2.274 1.00 88.75 93 LEU A CA 1
ATOM 724 C C . LEU A 1 93 ? -12.539 -6.670 2.817 1.00 88.75 93 LEU A C 1
ATOM 726 O O . LEU A 1 93 ? -12.492 -7.889 2.935 1.00 88.75 93 LEU A O 1
ATOM 730 N N . LYS A 1 94 ? -13.631 -5.958 3.109 1.00 87.75 94 LYS A N 1
ATOM 731 C CA . LYS A 1 94 ? -14.884 -6.550 3.590 1.00 87.75 94 LYS A CA 1
ATOM 732 C C . LYS A 1 94 ? -15.628 -7.328 2.502 1.00 87.75 94 LYS A C 1
ATOM 734 O O . LYS A 1 94 ? -16.244 -8.341 2.808 1.00 87.75 94 LYS A O 1
ATOM 739 N N . GLU A 1 95 ? -15.575 -6.860 1.257 1.00 88.88 95 GLU A N 1
ATOM 740 C CA . GLU A 1 95 ? -16.258 -7.477 0.113 1.00 88.88 95 GLU A CA 1
ATOM 741 C C . GLU A 1 95 ? -15.468 -8.646 -0.488 1.00 88.88 95 GLU A C 1
ATOM 743 O O . GLU A 1 95 ? -16.030 -9.714 -0.715 1.00 88.88 95 GLU A O 1
ATOM 748 N N . LYS A 1 96 ? -14.165 -8.460 -0.744 1.00 88.44 96 LYS A N 1
ATOM 749 C CA . LYS A 1 96 ? -13.319 -9.439 -1.449 1.00 88.44 96 LYS A CA 1
ATOM 750 C C . LYS A 1 96 ? -12.494 -10.327 -0.517 1.00 88.44 96 LYS A C 1
ATOM 752 O O . LYS A 1 96 ? -12.092 -11.413 -0.924 1.00 88.44 96 LYS A O 1
ATOM 757 N N . GLY A 1 97 ? -12.175 -9.868 0.698 1.00 89.56 97 GLY A N 1
ATOM 758 C CA . GLY A 1 97 ? -11.373 -10.632 1.665 1.00 89.56 97 GLY A CA 1
ATOM 759 C C . GLY A 1 97 ? -9.928 -10.918 1.233 1.00 89.56 97 GLY A C 1
ATOM 760 O O . GLY A 1 97 ? -9.276 -11.783 1.812 1.00 89.56 97 GLY A O 1
ATOM 761 N N . LYS A 1 98 ? -9.416 -10.222 0.213 1.00 90.94 98 LYS A N 1
ATOM 762 C CA . LYS A 1 98 ? -8.070 -10.401 -0.350 1.00 90.94 98 LYS A CA 1
ATOM 763 C C . LYS A 1 98 ? -7.383 -9.047 -0.496 1.00 90.94 98 LYS A C 1
ATOM 765 O O . LYS A 1 98 ? -8.040 -8.061 -0.836 1.00 90.94 98 LYS A O 1
ATOM 770 N N . CYS A 1 99 ? -6.075 -8.997 -0.276 1.00 90.19 99 CYS A N 1
ATOM 771 C CA . CYS A 1 99 ? -5.274 -7.792 -0.470 1.00 90.19 99 CYS A CA 1
ATOM 772 C C . CYS A 1 99 ? -3.813 -8.103 -0.784 1.00 90.19 99 CYS A C 1
ATOM 774 O O . CYS A 1 99 ? -3.342 -9.221 -0.584 1.00 90.19 99 CYS A O 1
ATOM 776 N N . VAL A 1 100 ? -3.105 -7.074 -1.244 1.00 91.06 100 VAL A N 1
ATOM 777 C CA . VAL A 1 100 ? -1.647 -7.068 -1.341 1.00 91.06 100 VAL A CA 1
ATOM 778 C C . VAL A 1 100 ? -1.113 -5.930 -0.482 1.00 91.06 100 VAL A C 1
ATOM 780 O O . VAL A 1 100 ? -1.560 -4.790 -0.632 1.00 91.06 100 VAL A O 1
ATOM 783 N N . ILE A 1 101 ? -0.174 -6.237 0.411 1.00 90.50 101 ILE A N 1
ATOM 784 C CA . ILE A 1 101 ? 0.587 -5.256 1.189 1.00 90.50 101 ILE A CA 1
ATOM 785 C C . ILE A 1 101 ? 1.903 -5.016 0.456 1.00 90.50 101 ILE A C 1
ATOM 787 O O . ILE A 1 101 ? 2.649 -5.956 0.190 1.00 90.50 101 ILE A O 1
ATOM 791 N N . ASN A 1 102 ? 2.179 -3.759 0.125 1.00 90.31 102 ASN A N 1
ATOM 792 C CA . ASN A 1 102 ? 3.366 -3.367 -0.627 1.00 90.31 102 ASN A CA 1
ATOM 793 C C . ASN A 1 102 ? 4.275 -2.547 0.289 1.00 90.31 102 ASN A C 1
ATOM 795 O O . ASN A 1 102 ? 3.811 -1.640 0.991 1.00 90.31 102 ASN A O 1
ATOM 799 N N . THR A 1 103 ? 5.566 -2.855 0.265 1.00 88.31 103 THR A N 1
ATOM 800 C CA . THR A 1 103 ? 6.583 -2.055 0.953 1.00 88.31 103 THR A CA 1
ATOM 801 C C . THR A 1 103 ? 6.903 -0.785 0.178 1.00 88.31 103 THR A C 1
ATOM 803 O O . THR A 1 103 ? 6.852 -0.756 -1.054 1.00 88.31 103 THR A O 1
ATOM 806 N N . VAL A 1 104 ? 7.232 0.279 0.907 1.00 84.56 104 VAL A N 1
ATOM 807 C CA . VAL A 1 104 ? 7.550 1.587 0.330 1.00 84.56 104 VAL A CA 1
ATOM 808 C C . VAL A 1 104 ? 9.038 1.874 0.489 1.00 84.56 104 VAL A C 1
ATOM 810 O O . VAL A 1 104 ? 9.532 1.993 1.611 1.00 84.56 104 VAL A O 1
ATOM 813 N N . SER A 1 105 ? 9.730 2.031 -0.636 1.00 83.06 105 SER A N 1
ATOM 814 C CA . SER A 1 105 ? 11.118 2.502 -0.693 1.00 83.06 105 SER A CA 1
ATOM 815 C C . SER A 1 105 ? 11.190 4.035 -0.722 1.00 83.06 105 SER A C 1
ATOM 817 O O . SER A 1 105 ? 10.216 4.700 -1.077 1.00 83.06 105 SER A O 1
ATOM 819 N N . GLU A 1 106 ? 12.348 4.613 -0.375 1.00 80.75 106 GLU A N 1
ATOM 820 C CA . GLU A 1 106 ? 12.545 6.078 -0.326 1.00 80.75 106 GLU A CA 1
ATOM 821 C C . GLU A 1 106 ? 12.228 6.754 -1.672 1.00 80.75 106 GLU A C 1
ATOM 823 O O . GLU A 1 106 ? 11.583 7.799 -1.707 1.00 80.75 106 GLU A O 1
ATOM 828 N N . GLU A 1 107 ? 12.604 6.118 -2.778 1.00 82.06 107 GLU A N 1
ATOM 829 C CA . GLU A 1 107 ? 12.403 6.629 -4.138 1.00 82.06 107 GLU A CA 1
ATOM 830 C C . GLU A 1 107 ? 10.915 6.700 -4.520 1.00 82.06 107 GLU A C 1
ATOM 832 O O . GLU A 1 107 ? 10.501 7.560 -5.290 1.00 82.06 107 GLU A O 1
ATOM 837 N N . MET A 1 108 ? 10.072 5.858 -3.918 1.00 84.94 108 MET A N 1
ATOM 838 C CA . MET A 1 108 ? 8.641 5.779 -4.225 1.00 84.94 108 MET A CA 1
ATOM 839 C C . MET A 1 108 ? 7.801 6.823 -3.479 1.00 84.94 108 MET A C 1
ATOM 841 O O . MET A 1 108 ? 6.586 6.882 -3.673 1.00 84.94 108 MET A O 1
ATOM 845 N N . ILE A 1 109 ? 8.408 7.618 -2.591 1.00 83.25 109 ILE A N 1
ATOM 846 C CA . ILE A 1 109 ? 7.678 8.409 -1.593 1.00 83.25 109 ILE A CA 1
ATOM 847 C C . ILE A 1 109 ? 6.691 9.410 -2.207 1.00 83.25 109 ILE A C 1
ATOM 849 O O . ILE A 1 109 ? 5.601 9.587 -1.667 1.00 83.25 109 ILE A O 1
ATOM 853 N N . GLU A 1 110 ? 7.030 10.039 -3.335 1.00 83.81 110 GLU A N 1
ATOM 854 C CA . GLU A 1 110 ? 6.150 11.017 -3.985 1.00 83.81 110 GLU A CA 1
ATOM 855 C C . GLU A 1 110 ? 4.942 10.342 -4.645 1.00 83.81 110 GLU A C 1
ATOM 857 O O . GLU A 1 110 ? 3.802 10.732 -4.388 1.00 83.81 110 GLU A O 1
ATOM 862 N N . ALA A 1 111 ? 5.168 9.252 -5.385 1.00 86.38 111 ALA A N 1
ATOM 863 C CA . ALA A 1 111 ? 4.104 8.448 -5.987 1.00 86.38 111 ALA A CA 1
ATOM 864 C C . ALA A 1 111 ? 3.166 7.848 -4.923 1.00 86.38 111 ALA A C 1
ATOM 866 O O . ALA A 1 111 ? 1.941 7.849 -5.067 1.00 86.38 111 ALA A O 1
ATOM 867 N N . VAL A 1 112 ? 3.731 7.397 -3.802 1.00 85.62 112 VAL A N 1
ATOM 868 C CA . VAL A 1 112 ? 2.991 6.893 -2.638 1.00 85.62 112 VAL A CA 1
ATOM 869 C C . VAL A 1 112 ? 2.152 7.994 -1.986 1.00 85.62 112 VAL A C 1
ATOM 871 O O . VAL A 1 112 ? 0.964 7.796 -1.725 1.00 85.62 112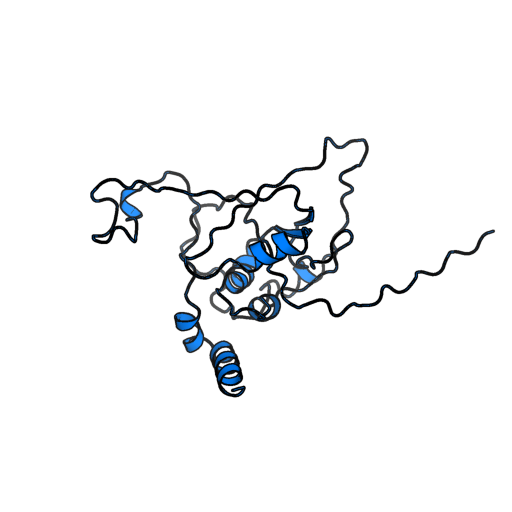 VAL A O 1
ATOM 874 N N . ASN A 1 113 ? 2.724 9.180 -1.777 1.00 83.25 113 ASN A N 1
ATOM 875 C CA . ASN A 1 113 ? 1.985 10.328 -1.254 1.00 83.25 113 ASN A CA 1
ATOM 876 C C . ASN A 1 113 ? 0.841 10.743 -2.191 1.00 83.25 113 ASN A C 1
ATOM 878 O O . ASN A 1 113 ? -0.245 11.082 -1.714 1.00 83.25 113 ASN A O 1
ATOM 882 N N . ALA A 1 114 ? 1.056 10.682 -3.506 1.00 82.50 114 ALA A N 1
ATOM 883 C CA . ALA A 1 114 ? 0.030 10.948 -4.503 1.00 82.50 114 ALA A CA 1
ATOM 884 C C . ALA A 1 114 ? -1.118 9.929 -4.433 1.00 82.50 114 ALA A C 1
ATOM 886 O O . ALA A 1 114 ? -2.278 10.341 -4.371 1.00 82.50 114 ALA A O 1
ATOM 887 N N . ALA A 1 115 ? -0.816 8.630 -4.319 1.00 81.81 115 ALA A N 1
ATOM 888 C CA . ALA A 1 115 ? -1.812 7.574 -4.093 1.00 81.81 115 ALA A CA 1
ATOM 889 C C . ALA A 1 115 ? -2.577 7.743 -2.767 1.00 81.81 115 ALA A C 1
ATOM 891 O O . ALA A 1 115 ? -3.724 7.322 -2.632 1.00 81.81 115 ALA A O 1
ATOM 892 N N . ALA A 1 116 ? -1.977 8.388 -1.764 1.00 78.50 116 ALA A N 1
ATOM 893 C CA . ALA A 1 116 ? -2.650 8.647 -0.497 1.00 78.50 116 ALA A CA 1
ATOM 894 C C . ALA A 1 116 ? -3.727 9.747 -0.598 1.00 78.50 116 ALA A C 1
ATOM 896 O O . ALA A 1 116 ? -4.527 9.896 0.337 1.00 78.50 116 ALA A O 1
ATOM 897 N N . THR A 1 117 ? -3.778 10.507 -1.696 1.00 75.88 117 THR A N 1
ATOM 898 C CA . THR A 1 117 ? -4.756 11.581 -1.922 1.00 75.88 117 THR A CA 1
ATOM 899 C C . THR A 1 117 ? -6.194 11.061 -1.821 1.00 75.88 117 THR A C 1
ATOM 901 O O . THR A 1 117 ? -6.496 9.915 -2.143 1.00 75.88 117 THR A O 1
ATOM 904 N N . ASP A 1 118 ? -7.107 11.894 -1.314 1.00 73.56 118 ASP A N 1
ATOM 905 C CA . ASP A 1 118 ? -8.521 11.535 -1.130 1.00 73.56 118 ASP A CA 1
ATOM 906 C C . ASP A 1 118 ? -9.269 11.562 -2.472 1.00 73.56 118 ASP A C 1
ATOM 908 O O . ASP A 1 118 ? -10.073 12.458 -2.740 1.00 73.56 118 ASP A O 1
ATOM 912 N N . ALA A 1 119 ? -8.937 10.609 -3.343 1.00 73.94 119 ALA A N 1
ATOM 913 C CA . ALA A 1 119 ? -9.535 10.478 -4.657 1.00 73.94 119 ALA A CA 1
ATOM 914 C C . ALA A 1 119 ? -11.044 10.156 -4.547 1.00 73.94 119 ALA A C 1
ATOM 916 O O . ALA A 1 119 ? -11.500 9.451 -3.625 1.00 73.94 119 ALA A O 1
ATOM 917 N N . PRO A 1 120 ? -11.873 10.680 -5.468 1.00 78.00 120 PRO A N 1
ATOM 918 C CA . PRO A 1 120 ? -13.269 10.281 -5.568 1.00 78.00 120 PRO A CA 1
ATOM 919 C C . PRO A 1 120 ? -13.411 8.768 -5.765 1.00 78.00 120 PRO A C 1
ATOM 921 O O . PRO A 1 120 ? -12.540 8.119 -6.332 1.00 78.00 120 PRO A O 1
ATOM 924 N N . HIS A 1 121 ? -14.534 8.201 -5.326 1.00 76.06 121 HIS A N 1
ATOM 925 C CA . HIS A 1 121 ? -14.805 6.785 -5.569 1.00 76.06 121 HIS A CA 1
ATOM 926 C C . HIS A 1 121 ? -14.839 6.492 -7.080 1.00 76.06 121 HIS A C 1
ATOM 928 O O . HIS A 1 121 ? -15.374 7.300 -7.843 1.00 76.06 121 HIS A O 1
ATOM 934 N N . GLY A 1 122 ? -14.262 5.361 -7.492 1.00 74.75 122 GLY A N 1
ATOM 935 C CA . GLY A 1 122 ? -14.146 4.954 -8.897 1.00 74.75 122 GLY A CA 1
ATOM 936 C C . GLY A 1 122 ? -12.919 5.499 -9.635 1.00 74.75 122 GLY A C 1
ATOM 937 O O . GLY A 1 122 ? -12.662 5.063 -10.753 1.00 74.75 122 GLY A O 1
ATOM 938 N N . VAL A 1 123 ? -12.159 6.425 -9.036 1.00 78.62 123 VAL A N 1
ATOM 939 C CA . VAL A 1 123 ? -10.874 6.878 -9.587 1.00 78.62 123 VAL A CA 1
ATOM 940 C C . VAL A 1 123 ? -9.773 5.984 -9.041 1.00 78.62 123 VAL A C 1
ATOM 942 O O . VAL A 1 123 ? -9.626 5.858 -7.826 1.00 78.62 123 VAL A O 1
ATOM 945 N N . SER A 1 124 ? -9.014 5.379 -9.947 1.00 82.31 124 SER A N 1
ATOM 946 C CA . SER A 1 124 ? -7.883 4.530 -9.605 1.00 82.31 124 SER A CA 1
ATOM 947 C C . SER A 1 124 ? -6.697 5.375 -9.148 1.00 82.31 124 SER A C 1
ATOM 949 O O . SER A 1 124 ? -6.280 6.311 -9.832 1.00 82.31 124 SER A O 1
ATOM 951 N N . GLU A 1 125 ? -6.107 5.036 -8.004 1.00 84.38 125 GLU A N 1
ATOM 952 C CA . GLU A 1 125 ? -4.872 5.674 -7.547 1.00 84.38 125 GLU A CA 1
ATOM 953 C C . GLU A 1 125 ? -3.654 5.339 -8.423 1.00 84.38 125 GLU A C 1
ATOM 955 O O . GLU A 1 125 ? -2.651 6.055 -8.358 1.00 84.38 125 GLU A O 1
ATOM 960 N N . TRP A 1 126 ? -3.730 4.302 -9.264 1.00 86.38 126 TRP A N 1
ATOM 961 C CA . TRP A 1 126 ? -2.678 3.966 -10.230 1.00 86.38 126 TRP A CA 1
ATOM 962 C C . TRP A 1 126 ? -2.422 5.126 -11.196 1.00 86.38 126 TRP A C 1
ATOM 964 O O . TRP A 1 126 ? -1.281 5.548 -11.357 1.00 86.38 126 TRP A O 1
ATOM 974 N N . ASP A 1 127 ? -3.489 5.736 -11.719 1.00 85.25 127 ASP A N 1
ATOM 975 C CA . ASP A 1 127 ? -3.394 6.857 -12.661 1.00 85.25 127 ASP A CA 1
ATOM 976 C C . ASP A 1 127 ? -2.794 8.111 -11.999 1.00 85.25 127 ASP A C 1
ATOM 978 O O . ASP A 1 127 ? -2.047 8.869 -12.613 1.00 85.25 127 ASP A O 1
ATOM 982 N N . VAL A 1 128 ? -3.102 8.327 -10.715 1.00 83.88 128 VAL A N 1
ATOM 983 C CA . VAL A 1 128 ? -2.647 9.499 -9.946 1.00 83.88 128 VAL A CA 1
ATOM 984 C C . VAL A 1 128 ? -1.186 9.363 -9.517 1.00 83.88 128 VAL A C 1
ATOM 986 O O . VAL A 1 128 ? -0.454 10.351 -9.451 1.00 83.88 128 VAL A O 1
ATOM 989 N N . SER A 1 129 ? -0.759 8.145 -9.191 1.00 85.56 129 SER A N 1
ATOM 990 C CA . SER A 1 129 ? 0.593 7.867 -8.703 1.00 85.56 129 SER A CA 1
ATOM 991 C C . SER A 1 129 ? 1.594 7.595 -9.822 1.00 85.56 129 SER A C 1
ATOM 993 O O . SER A 1 129 ? 2.775 7.891 -9.650 1.00 85.56 129 SER A O 1
ATOM 995 N N . GLY A 1 130 ? 1.141 7.064 -10.961 1.00 88.94 130 GLY A N 1
ATOM 996 C CA . GLY A 1 130 ? 2.009 6.572 -12.034 1.00 88.94 130 GLY A CA 1
ATOM 997 C C . GLY A 1 130 ? 2.752 5.283 -11.670 1.00 88.94 130 GLY A C 1
ATOM 998 O O . GLY A 1 130 ? 3.741 4.950 -12.315 1.00 88.94 130 GLY A O 1
ATOM 999 N N . LEU A 1 131 ? 2.318 4.590 -10.611 1.00 90.69 131 LEU A N 1
ATOM 1000 C CA . LEU A 1 131 ? 2.843 3.275 -10.249 1.00 90.69 131 LEU A CA 1
ATOM 1001 C C . LEU A 1 131 ? 2.339 2.214 -11.228 1.00 90.69 131 LEU A C 1
ATOM 1003 O O . LEU A 1 131 ? 1.246 2.336 -11.784 1.00 90.69 131 LEU A O 1
ATOM 1007 N N . HIS A 1 132 ? 3.112 1.146 -11.393 1.00 91.88 132 HIS A N 1
ATOM 1008 C CA . HIS A 1 132 ? 2.800 0.093 -12.347 1.00 91.88 132 HIS A CA 1
ATOM 1009 C C . HIS A 1 132 ? 2.230 -1.143 -11.657 1.00 91.88 132 HIS A C 1
ATOM 1011 O O . HIS A 1 132 ? 2.769 -1.661 -10.674 1.00 91.88 132 HIS A O 1
ATOM 1017 N N . GLU A 1 133 ? 1.147 -1.657 -12.231 1.00 92.06 133 GLU A N 1
ATOM 1018 C CA . GLU A 1 133 ? 0.556 -2.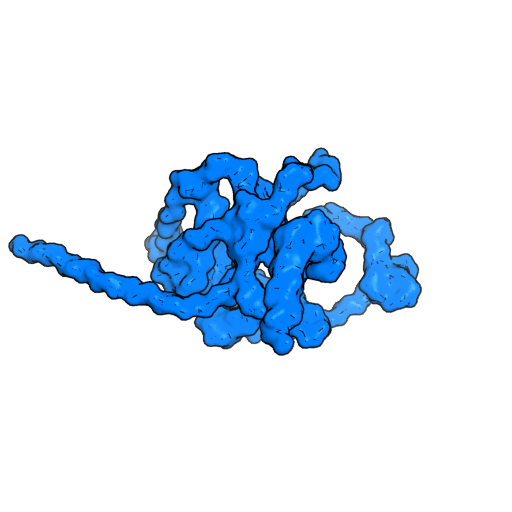918 -11.809 1.00 92.06 133 GLU A CA 1
ATOM 1019 C C . GLU A 1 133 ? 1.434 -4.100 -12.240 1.00 92.06 133 GLU A C 1
ATOM 1021 O O . GLU A 1 133 ? 1.879 -4.197 -13.387 1.00 92.06 133 GLU A O 1
ATOM 1026 N N . ALA A 1 134 ? 1.641 -5.039 -11.322 1.00 90.81 134 ALA A N 1
ATOM 1027 C CA . ALA A 1 134 ? 2.157 -6.368 -11.600 1.00 90.81 134 ALA A CA 1
ATOM 1028 C C . ALA A 1 134 ? 1.115 -7.423 -11.183 1.00 90.81 134 ALA A C 1
ATOM 1030 O O . ALA A 1 134 ? 0.413 -7.240 -10.182 1.00 90.81 134 ALA A O 1
ATOM 1031 N N . PRO A 1 135 ? 0.991 -8.535 -11.928 1.00 91.62 135 PRO A N 1
ATOM 1032 C CA . PRO A 1 135 ? 0.015 -9.570 -11.615 1.00 91.62 135 PRO A CA 1
ATOM 1033 C C . PRO A 1 135 ? 0.389 -10.312 -10.330 1.00 91.62 135 PRO A C 1
ATOM 1035 O O . PRO A 1 135 ? 1.560 -10.636 -10.102 1.00 91.62 135 PRO A O 1
ATOM 1038 N N . SER A 1 136 ? -0.621 -10.605 -9.517 1.00 89.88 136 SER A N 1
ATOM 1039 C CA . SER A 1 136 ? -0.509 -11.457 -8.333 1.00 89.88 136 SER A CA 1
ATOM 1040 C C . SER A 1 136 ? -0.763 -12.930 -8.655 1.00 89.88 136 SER A C 1
ATOM 1042 O O . SER A 1 136 ? -1.372 -13.251 -9.676 1.00 89.88 136 SER A O 1
ATOM 1044 N N . MET A 1 137 ? -0.271 -13.833 -7.802 1.00 87.44 137 MET A N 1
ATOM 1045 C CA . MET A 1 137 ? -0.359 -15.288 -8.024 1.00 87.44 137 MET A CA 1
ATOM 1046 C C . MET A 1 137 ? -1.501 -15.947 -7.242 1.00 87.44 137 MET A C 1
ATOM 1048 O O . MET A 1 137 ? -2.205 -16.808 -7.763 1.00 87.44 137 MET A O 1
ATOM 1052 N N . THR A 1 138 ? -1.701 -15.543 -5.989 1.00 85.31 138 THR A N 1
ATOM 1053 C CA . THR A 1 138 ? -2.633 -16.161 -5.030 1.00 85.31 138 THR A CA 1
ATOM 1054 C C . THR A 1 138 ? -3.902 -15.329 -4.831 1.00 85.31 138 THR A C 1
ATOM 1056 O O . THR A 1 138 ? -4.934 -15.841 -4.378 1.00 85.31 138 THR A O 1
ATOM 1059 N N . VAL A 1 139 ? -3.844 -14.033 -5.143 1.00 89.00 139 VAL A N 1
ATOM 1060 C CA . VAL A 1 139 ? -4.933 -13.072 -4.935 1.00 89.00 139 VAL A CA 1
ATOM 1061 C C . VAL A 1 139 ? -5.251 -12.284 -6.207 1.00 89.00 139 VAL A C 1
ATOM 1063 O O . VAL A 1 139 ? -4.420 -12.152 -7.093 1.00 89.00 139 VAL A O 1
ATOM 1066 N N . GLU A 1 140 ? -6.479 -11.767 -6.292 1.00 88.06 140 GLU A N 1
ATOM 1067 C CA . GLU A 1 140 ? -6.944 -10.954 -7.430 1.00 88.06 140 GLU A CA 1
ATOM 1068 C C . GLU A 1 140 ? -6.354 -9.533 -7.489 1.00 88.06 140 GLU A C 1
ATOM 1070 O O . GLU A 1 140 ? -6.121 -9.055 -8.596 1.00 88.06 140 GLU A O 1
ATOM 1075 N N . PRO A 1 141 ? -6.150 -8.808 -6.365 1.00 89.12 141 PRO A N 1
ATOM 1076 C CA . PRO A 1 141 ? -5.577 -7.466 -6.428 1.00 89.12 141 PRO A CA 1
ATOM 1077 C C . PRO A 1 141 ? -4.139 -7.490 -6.951 1.00 89.12 141 PRO A C 1
ATOM 1079 O O . PRO A 1 141 ? -3.340 -8.292 -6.481 1.00 89.12 141 PRO A O 1
ATOM 1082 N N . SER A 1 142 ? -3.815 -6.576 -7.867 1.00 91.06 142 SER A N 1
ATOM 1083 C CA . SER A 1 142 ? -2.462 -6.389 -8.397 1.00 91.06 142 SER A CA 1
ATOM 1084 C C . SER A 1 142 ? -1.480 -5.919 -7.317 1.00 91.06 142 SER A C 1
ATOM 1086 O O . SER A 1 142 ? -1.835 -5.156 -6.411 1.00 91.06 142 SER A O 1
ATOM 1088 N N . ARG A 1 143 ? -0.219 -6.332 -7.454 1.00 92.38 143 ARG A N 1
ATOM 1089 C CA . ARG A 1 143 ? 0.919 -5.861 -6.648 1.00 92.38 143 ARG A CA 1
ATOM 1090 C C . ARG A 1 143 ? 1.638 -4.704 -7.344 1.00 92.38 143 ARG A C 1
ATOM 1092 O O . ARG A 1 143 ? 1.511 -4.539 -8.555 1.00 92.38 143 ARG A O 1
ATOM 1099 N N . VAL A 1 144 ? 2.387 -3.896 -6.597 1.00 92.25 144 VAL A N 1
ATOM 1100 C CA . VAL A 1 144 ? 3.137 -2.759 -7.158 1.00 92.25 144 VAL A CA 1
ATOM 1101 C C . VAL A 1 144 ? 4.462 -3.256 -7.729 1.00 92.25 144 VAL A C 1
ATOM 1103 O O . VAL A 1 144 ? 5.267 -3.850 -7.007 1.00 92.25 144 VAL A O 1
ATOM 1106 N N . LYS A 1 145 ? 4.712 -3.003 -9.018 1.00 91.50 145 LYS A N 1
ATOM 1107 C CA . LYS A 1 145 ? 5.934 -3.462 -9.688 1.00 91.50 145 LYS A CA 1
ATOM 1108 C C . LYS A 1 145 ? 7.189 -2.790 -9.126 1.00 91.50 145 LYS A C 1
ATOM 1110 O O . LYS A 1 145 ? 8.241 -3.403 -9.039 1.00 91.50 145 LYS A O 1
ATOM 1115 N N . GLU A 1 146 ? 7.087 -1.549 -8.691 1.00 90.88 146 GLU A N 1
ATOM 1116 C CA . GLU A 1 146 ? 8.224 -0.813 -8.146 1.00 90.88 146 GLU A CA 1
ATOM 1117 C C . GLU A 1 146 ? 8.526 -1.162 -6.681 1.00 90.88 146 GLU A C 1
ATOM 1119 O O . GLU A 1 146 ? 9.580 -0.809 -6.162 1.00 90.88 146 GLU A O 1
ATOM 1124 N N . SER A 1 147 ? 7.620 -1.866 -5.993 1.00 90.25 147 SER A N 1
ATOM 1125 C CA . SER A 1 147 ? 7.836 -2.256 -4.601 1.00 90.25 147 SER A CA 1
ATOM 1126 C C . SER A 1 147 ? 8.841 -3.398 -4.512 1.00 90.25 147 SER A C 1
ATOM 1128 O O . SER A 1 147 ? 8.679 -4.421 -5.171 1.00 90.25 147 SER A O 1
ATOM 1130 N N . VAL A 1 148 ? 9.850 -3.267 -3.649 1.00 89.69 148 VAL A N 1
ATOM 1131 C CA . VAL A 1 148 ? 10.883 -4.300 -3.450 1.00 89.69 148 VAL A CA 1
ATOM 1132 C C . VAL A 1 148 ? 10.296 -5.580 -2.848 1.00 89.69 148 VAL A C 1
ATOM 1134 O O . VAL A 1 148 ? 10.728 -6.684 -3.176 1.00 89.69 148 VAL A O 1
ATOM 1137 N N . PHE A 1 149 ? 9.297 -5.443 -1.978 1.00 88.69 149 PHE A N 1
ATOM 1138 C CA . PHE A 1 149 ? 8.663 -6.559 -1.287 1.00 88.69 149 PHE A CA 1
ATOM 1139 C C . PHE A 1 149 ? 7.144 -6.401 -1.257 1.00 88.69 149 PHE A C 1
ATOM 1141 O O . PHE A 1 149 ? 6.618 -5.370 -0.830 1.00 88.69 149 PHE A O 1
ATOM 1148 N N . ASN A 1 150 ? 6.457 -7.459 -1.684 1.00 90.38 150 ASN A N 1
ATOM 1149 C CA . ASN A 1 150 ? 5.008 -7.536 -1.802 1.00 90.38 150 ASN A CA 1
ATOM 1150 C C . ASN A 1 150 ? 4.508 -8.763 -1.044 1.00 90.38 150 ASN A C 1
ATOM 1152 O O . ASN A 1 150 ? 5.116 -9.830 -1.118 1.00 90.38 150 ASN A O 1
ATOM 1156 N N . ILE A 1 151 ? 3.388 -8.618 -0.346 1.00 90.00 151 ILE A N 1
ATOM 1157 C CA . ILE A 1 151 ? 2.797 -9.670 0.476 1.00 90.00 151 ILE A CA 1
ATOM 1158 C C . ILE A 1 151 ? 1.364 -9.872 0.025 1.00 90.00 151 ILE A C 1
ATOM 1160 O O . ILE A 1 151 ? 0.524 -8.986 0.180 1.00 90.00 151 ILE A O 1
ATOM 1164 N N . GLU A 1 152 ? 1.074 -11.050 -0.507 1.00 90.69 152 GLU A N 1
ATOM 1165 C CA . GLU A 1 152 ? -0.283 -11.440 -0.865 1.00 90.69 152 GLU A CA 1
ATOM 1166 C C . GLU A 1 152 ? -0.986 -12.025 0.360 1.00 90.69 152 GLU A C 1
ATOM 1168 O O . GLU A 1 152 ? -0.522 -12.992 0.963 1.00 90.69 152 GLU A O 1
ATOM 1173 N N . GLY A 1 153 ? -2.101 -11.414 0.754 1.00 88.06 153 GLY A N 1
ATOM 1174 C CA . GLY A 1 153 ? -2.799 -11.722 1.994 1.00 88.06 153 GLY A CA 1
ATOM 1175 C C . GLY A 1 153 ? -4.276 -12.032 1.785 1.00 88.06 153 GLY A C 1
ATOM 1176 O O . GLY A 1 153 ? -4.959 -11.451 0.936 1.00 88.06 153 GLY A O 1
ATOM 1177 N N . LYS A 1 154 ? -4.792 -12.933 2.622 1.00 89.44 154 LYS A N 1
ATOM 1178 C CA . LYS A 1 154 ? -6.230 -13.145 2.813 1.00 89.44 154 LYS A CA 1
ATOM 1179 C C . LYS A 1 154 ? -6.630 -12.574 4.166 1.00 89.44 154 LYS A C 1
ATOM 1181 O O . LYS A 1 154 ? -5.912 -12.731 5.151 1.00 89.44 154 LYS A O 1
ATOM 1186 N N . VAL A 1 155 ? -7.773 -11.907 4.209 1.00 89.88 155 VAL A N 1
ATOM 1187 C CA . VAL A 1 155 ? -8.301 -11.317 5.435 1.00 89.88 155 VAL A CA 1
ATOM 1188 C C . VAL A 1 155 ? -8.823 -12.431 6.332 1.00 89.88 155 VAL A C 1
ATOM 1190 O O . VAL A 1 155 ? -9.700 -13.192 5.930 1.00 89.88 155 VAL A O 1
ATOM 1193 N N . ILE A 1 156 ? -8.280 -12.513 7.546 1.00 89.44 156 ILE A N 1
ATOM 1194 C CA . ILE A 1 156 ? -8.706 -13.487 8.558 1.00 89.44 156 ILE A CA 1
ATOM 1195 C C . ILE A 1 156 ? -9.812 -12.895 9.436 1.00 89.44 156 ILE A C 1
ATOM 1197 O O . ILE A 1 156 ? -10.808 -13.559 9.703 1.00 89.44 156 ILE A O 1
ATOM 1201 N N . ASP A 1 157 ? -9.643 -11.647 9.878 1.00 90.00 157 ASP A N 1
ATOM 1202 C CA . ASP A 1 157 ? -10.581 -10.976 10.775 1.00 90.00 157 ASP A CA 1
ATOM 1203 C C . ASP A 1 157 ? -10.568 -9.456 10.553 1.00 90.00 157 ASP A C 1
ATOM 1205 O O . ASP A 1 157 ? -9.546 -8.875 10.179 1.00 90.00 157 ASP A O 1
ATOM 1209 N N . ILE A 1 158 ? -11.708 -8.807 10.794 1.00 89.00 158 ILE A N 1
ATOM 1210 C CA . ILE A 1 158 ? -11.865 -7.350 10.739 1.00 89.00 158 ILE A CA 1
ATOM 1211 C C . ILE A 1 158 ? -12.548 -6.905 12.029 1.00 89.00 158 ILE A C 1
ATOM 1213 O O . ILE A 1 158 ? -13.728 -7.177 12.249 1.00 89.00 158 ILE A O 1
ATOM 1217 N N . LYS A 1 159 ? -11.819 -6.153 12.858 1.00 87.25 159 LYS A N 1
ATOM 1218 C CA . LYS A 1 159 ? -12.346 -5.579 14.101 1.00 87.25 159 LYS A CA 1
ATOM 1219 C C . LYS A 1 159 ? -12.450 -4.066 14.011 1.00 87.25 159 LYS A C 1
ATOM 1221 O O . LYS A 1 159 ? -11.487 -3.382 13.669 1.00 87.25 159 LYS A O 1
ATOM 1226 N N . GLU A 1 160 ? -13.622 -3.548 14.357 1.00 82.81 160 GLU A N 1
ATOM 1227 C CA . GLU A 1 160 ? -13.864 -2.113 14.471 1.00 82.81 160 GLU A CA 1
ATOM 1228 C C . GLU A 1 160 ? -13.560 -1.646 15.896 1.00 82.81 160 GLU A C 1
ATOM 1230 O O . GLU A 1 160 ? -14.047 -2.220 16.871 1.00 82.81 160 GLU A O 1
ATOM 1235 N N . PHE A 1 161 ? -12.755 -0.591 16.016 1.00 77.44 161 PHE A N 1
ATOM 1236 C CA . PHE A 1 161 ? -12.366 -0.017 17.299 1.00 77.44 161 PHE A CA 1
ATOM 1237 C C . PHE A 1 161 ? -12.885 1.415 17.420 1.00 77.44 161 PHE A C 1
ATOM 1239 O O . PHE A 1 161 ? -12.699 2.237 16.524 1.00 77.44 161 PHE A O 1
ATOM 1246 N N . ALA A 1 162 ? -13.506 1.723 18.559 1.00 72.56 162 ALA A N 1
ATOM 1247 C CA . ALA A 1 162 ? -13.843 3.087 18.940 1.00 72.56 162 ALA A CA 1
ATOM 1248 C C . ALA A 1 162 ? -12.723 3.653 19.821 1.00 72.56 162 ALA A C 1
ATOM 1250 O O . ALA A 1 162 ? -12.559 3.243 20.971 1.00 72.56 162 ALA A O 1
ATOM 1251 N N . THR A 1 163 ? -11.952 4.600 19.289 1.00 71.19 163 THR A N 1
ATOM 1252 C CA . THR A 1 163 ? -10.843 5.225 20.022 1.00 71.19 163 THR A CA 1
ATOM 1253 C C . THR A 1 163 ? -11.307 6.513 20.695 1.00 71.19 163 THR A C 1
ATOM 1255 O O . THR A 1 163 ? -11.992 7.332 20.084 1.00 71.19 163 THR A O 1
ATOM 1258 N N . ARG A 1 164 ? -10.916 6.714 21.957 1.00 74.69 164 ARG A N 1
ATOM 1259 C CA . ARG A 1 164 ? -11.079 7.987 22.673 1.00 74.69 164 ARG A CA 1
ATOM 1260 C C . ARG A 1 164 ? -9.704 8.597 22.905 1.00 74.69 164 ARG A C 1
ATOM 1262 O O . ARG A 1 164 ? -8.842 7.947 23.490 1.00 74.69 164 ARG A O 1
ATOM 1269 N N . PHE A 1 165 ? -9.515 9.833 22.458 1.00 78.94 165 PHE A N 1
ATOM 1270 C CA . PHE A 1 165 ? -8.288 10.587 22.694 1.00 78.94 165 PHE A CA 1
ATOM 1271 C C . PHE A 1 165 ? -8.484 11.525 23.881 1.00 78.94 165 PHE A C 1
ATOM 1273 O O . PHE A 1 165 ? -9.520 12.176 24.000 1.00 78.94 165 PHE A O 1
ATOM 1280 N N . TRP A 1 166 ? -7.481 11.591 24.750 1.00 78.25 166 TRP A N 1
ATOM 1281 C CA . TRP A 1 166 ? -7.429 12.525 25.866 1.00 78.25 166 TRP A CA 1
ATOM 1282 C C . TRP A 1 166 ? -6.239 13.446 25.639 1.00 78.25 166 TRP A C 1
ATOM 1284 O O . TRP A 1 166 ? -5.133 12.972 25.383 1.00 78.25 166 TRP A O 1
ATOM 1294 N N . VAL A 1 167 ? -6.462 14.753 25.719 1.00 81.25 167 VAL A N 1
ATOM 1295 C CA . VAL A 1 167 ? -5.411 15.760 25.578 1.00 81.25 167 VAL A CA 1
ATOM 1296 C C . VAL A 1 167 ? -5.390 16.625 26.828 1.00 81.25 167 VAL A C 1
ATOM 1298 O O . VAL A 1 167 ? -6.433 16.959 27.388 1.00 81.25 167 VAL A O 1
ATOM 1301 N N . ARG A 1 168 ? -4.186 16.943 27.306 1.00 79.38 168 ARG A N 1
ATOM 1302 C CA . ARG A 1 168 ? -4.006 17.817 28.464 1.00 79.38 168 ARG A CA 1
ATOM 1303 C C . ARG A 1 168 ? -4.446 19.237 28.107 1.00 79.38 168 ARG A C 1
ATOM 1305 O O . ARG A 1 168 ? -4.196 19.700 26.995 1.00 79.38 168 ARG A O 1
ATOM 1312 N N . GLU A 1 169 ? -5.047 19.937 29.065 1.00 75.94 169 GLU A N 1
ATOM 1313 C CA . GLU A 1 169 ? -5.348 21.363 28.927 1.00 75.94 169 GLU A CA 1
ATOM 1314 C C . GLU A 1 169 ? -4.104 22.147 28.475 1.00 75.94 169 GLU A C 1
ATOM 1316 O O . GLU A 1 169 ? -2.987 21.908 28.946 1.00 75.94 169 GLU A O 1
ATOM 1321 N N . GLY A 1 170 ? -4.292 23.040 27.503 1.00 80.25 170 GLY A N 1
ATOM 1322 C CA . GLY A 1 170 ? -3.218 23.820 26.891 1.00 80.25 170 GLY A CA 1
ATOM 1323 C C . GLY A 1 170 ? -2.392 23.084 25.829 1.00 80.25 170 GLY A C 1
ATOM 1324 O O . GLY A 1 170 ? -1.582 23.736 25.177 1.00 80.25 170 GLY A O 1
ATOM 1325 N N . ALA A 1 171 ? -2.584 21.776 25.608 1.00 81.81 171 ALA A N 1
ATOM 1326 C CA . ALA A 1 171 ? -1.879 21.002 24.574 1.00 81.81 171 ALA A CA 1
ATOM 1327 C C . ALA A 1 171 ? -2.648 20.868 23.242 1.00 81.81 171 ALA A C 1
ATOM 1329 O O . ALA A 1 171 ? -2.154 20.232 22.316 1.00 81.81 171 ALA A O 1
ATOM 1330 N N . ALA A 1 172 ? -3.826 21.479 23.118 1.00 82.69 172 ALA A N 1
ATOM 1331 C CA . ALA A 1 172 ? -4.580 21.593 21.870 1.00 82.69 172 ALA A CA 1
ATOM 1332 C C . ALA A 1 172 ? -4.970 23.054 21.603 1.00 82.69 172 ALA A C 1
ATOM 1334 O O . ALA A 1 172 ? -4.820 23.909 22.480 1.00 82.69 172 ALA A O 1
ATOM 1335 N N . ASN A 1 173 ? -5.448 23.336 20.390 1.00 78.81 173 ASN A N 1
ATOM 1336 C CA . ASN A 1 173 ? -6.101 24.605 20.075 1.00 78.81 173 ASN A CA 1
ATOM 1337 C C . ASN A 1 173 ? -7.427 24.770 20.843 1.00 78.81 173 ASN A C 1
ATOM 1339 O O . ASN A 1 173 ? -7.926 23.820 21.443 1.00 78.81 173 ASN A O 1
ATOM 1343 N N . GLU A 1 174 ? -7.998 25.977 20.805 1.00 76.88 174 GLU A N 1
ATOM 1344 C CA . GLU A 1 174 ? -9.220 26.337 21.548 1.00 76.88 174 GLU A CA 1
ATOM 1345 C C . GLU A 1 174 ? -10.404 25.399 21.248 1.00 76.88 174 GLU A C 1
ATOM 1347 O O . GLU A 1 174 ? -11.158 25.046 22.150 1.00 76.88 174 GLU A O 1
ATOM 1352 N N . ASP A 1 175 ? -10.496 24.904 20.010 1.00 80.12 175 ASP A N 1
ATOM 1353 C CA . ASP A 1 175 ? -11.553 23.985 19.566 1.00 80.12 175 ASP A CA 1
ATOM 1354 C C . ASP A 1 175 ? -11.223 22.492 19.773 1.00 80.12 175 ASP A C 1
ATOM 1356 O O . ASP A 1 175 ? -11.968 21.625 19.312 1.00 80.12 175 ASP A O 1
ATOM 1360 N N . PHE A 1 176 ? -10.081 22.160 20.388 1.00 73.69 176 PHE A N 1
ATOM 1361 C CA . PHE A 1 176 ? -9.576 20.789 20.575 1.00 73.69 176 PHE A CA 1
ATOM 1362 C C . PHE A 1 176 ? -9.509 19.934 19.292 1.00 73.69 176 PHE A C 1
ATOM 1364 O O . PHE A 1 176 ? -9.490 18.703 19.343 1.00 73.69 176 PHE A O 1
ATOM 1371 N N . SER A 1 177 ? -9.446 20.570 18.122 1.00 74.50 177 SER A N 1
ATOM 1372 C CA . SER A 1 177 ? -9.390 19.903 16.818 1.00 74.50 177 SER A CA 1
ATOM 1373 C C . SER A 1 177 ? -7.966 19.571 16.375 1.00 74.50 177 SER A C 1
ATOM 1375 O O . SER A 1 177 ? -7.768 18.646 15.589 1.00 74.50 177 SER A O 1
ATOM 1377 N N . HIS A 1 178 ? -6.976 20.314 16.872 1.00 74.88 178 HIS A N 1
ATOM 1378 C CA . HIS A 1 178 ? -5.568 20.142 16.532 1.00 74.88 178 HIS A CA 1
ATOM 1379 C C . HIS A 1 178 ? -4.722 20.145 17.802 1.00 74.88 178 HIS A C 1
ATOM 1381 O O . HIS A 1 178 ? -4.792 21.073 18.608 1.00 74.88 178 HIS A O 1
ATOM 1387 N N . ILE A 1 179 ? -3.911 19.101 17.967 1.00 79.31 179 ILE A N 1
ATOM 1388 C CA . ILE A 1 179 ? -2.954 18.995 19.068 1.00 79.31 179 ILE A CA 1
ATOM 1389 C C . ILE A 1 179 ? -1.703 19.793 18.695 1.00 79.31 179 ILE A C 1
ATOM 1391 O O . ILE A 1 179 ? -1.181 19.663 17.587 1.00 79.31 179 ILE A O 1
ATOM 1395 N N . ASP A 1 180 ? -1.233 20.620 19.621 1.00 72.38 180 ASP A N 1
ATOM 1396 C CA . ASP A 1 180 ? -0.023 21.416 19.462 1.00 72.38 180 ASP A CA 1
ATOM 1397 C C . ASP A 1 180 ? 1.207 20.503 19.566 1.00 72.38 180 ASP A C 1
ATOM 1399 O O . ASP A 1 180 ? 1.577 20.024 20.642 1.00 72.38 180 ASP A O 1
ATOM 1403 N N . ILE A 1 181 ? 1.815 20.227 18.413 1.00 67.25 181 ILE A N 1
ATOM 1404 C CA . ILE A 1 181 ? 2.905 19.255 18.265 1.00 67.25 181 ILE A CA 1
ATOM 1405 C C . ILE A 1 181 ? 4.131 19.671 19.092 1.00 67.25 181 ILE A C 1
ATOM 1407 O O . ILE A 1 181 ? 4.793 18.814 19.682 1.00 67.25 181 ILE A O 1
ATOM 1411 N N . GLU A 1 182 ? 4.391 20.975 19.218 1.00 70.25 182 GLU A N 1
ATOM 1412 C CA . GLU A 1 182 ? 5.533 21.514 19.970 1.00 70.25 182 GLU A CA 1
ATOM 1413 C C . GLU A 1 182 ? 5.428 21.227 21.475 1.00 70.25 182 GLU A C 1
ATOM 1415 O O . GLU A 1 182 ? 6.436 21.104 22.179 1.00 70.25 182 GLU A O 1
ATOM 1420 N N . LYS A 1 183 ? 4.200 21.066 21.983 1.00 75.88 183 LYS A N 1
ATOM 1421 C CA . LYS A 1 183 ? 3.938 20.730 23.389 1.00 75.88 183 LYS A CA 1
ATOM 1422 C C . LYS A 1 183 ? 4.011 19.235 23.675 1.00 75.88 183 LYS A C 1
ATOM 1424 O O . LYS A 1 183 ? 4.258 18.865 24.820 1.00 75.88 183 LYS A O 1
ATOM 1429 N N . LEU A 1 184 ? 3.824 18.380 22.666 1.00 69.75 184 LEU A N 1
ATOM 1430 C CA . LEU A 1 184 ? 3.885 16.926 22.838 1.00 69.75 184 LEU A CA 1
ATOM 1431 C C . LEU A 1 184 ? 5.312 16.421 23.074 1.00 69.75 184 LEU A C 1
ATOM 1433 O O . LEU A 1 184 ? 5.474 15.416 23.762 1.00 69.75 184 LEU A O 1
ATOM 1437 N N . ARG A 1 185 ? 6.324 17.086 22.490 1.00 66.94 185 ARG A N 1
ATOM 1438 C CA . ARG A 1 185 ? 7.753 16.699 22.529 1.00 66.94 185 ARG A CA 1
ATOM 1439 C C . ARG A 1 185 ? 7.995 15.172 22.545 1.00 66.94 185 ARG A C 1
ATOM 1441 O O . ARG A 1 185 ? 8.712 14.685 23.424 1.00 66.94 185 ARG A O 1
ATOM 1448 N N . PRO A 1 186 ? 7.399 14.390 21.626 1.00 55.75 186 PRO A N 1
ATOM 1449 C CA . PRO A 1 186 ? 7.593 12.949 21.625 1.00 55.75 186 PRO A CA 1
ATOM 1450 C C . PRO A 1 186 ? 9.034 12.631 21.212 1.00 55.75 186 PRO A C 1
ATOM 1452 O O . PRO A 1 186 ? 9.550 13.172 20.237 1.00 55.75 186 PRO A O 1
ATOM 1455 N N . SER A 1 187 ? 9.694 11.737 21.942 1.00 50.09 187 SER A N 1
ATOM 1456 C CA . SER A 1 187 ? 11.093 11.353 21.711 1.00 50.09 187 SER A CA 1
ATOM 1457 C C . SER A 1 187 ? 11.302 10.398 20.525 1.00 50.09 187 SER A C 1
ATOM 1459 O O . SER A 1 187 ? 12.408 9.901 20.331 1.00 50.09 187 SER A O 1
ATOM 1461 N N . VAL A 1 188 ? 10.276 10.140 19.706 1.00 43.38 188 VAL A N 1
ATOM 1462 C CA . VAL A 1 188 ? 10.344 9.184 18.590 1.00 43.38 188 VAL A CA 1
ATOM 1463 C C . VAL A 1 188 ? 9.598 9.704 17.358 1.00 43.38 188 VAL A C 1
ATOM 1465 O O . VAL A 1 188 ? 8.404 9.991 17.389 1.00 43.38 188 VAL A O 1
ATOM 1468 N N . SER A 1 189 ? 10.359 9.842 16.271 1.00 44.44 189 SER A N 1
ATOM 1469 C CA . SER A 1 189 ? 9.953 10.288 14.937 1.00 44.44 189 SER A CA 1
ATOM 1470 C C . SER A 1 189 ? 9.155 9.201 14.221 1.00 44.44 189 SER A C 1
ATOM 1472 O O . SER A 1 189 ? 9.701 8.132 13.979 1.00 44.44 189 SER A O 1
ATOM 1474 N N . THR A 1 190 ? 7.894 9.479 13.882 1.00 46.56 190 THR A N 1
ATOM 1475 C CA . THR A 1 190 ? 7.160 9.065 12.664 1.00 46.56 190 THR A CA 1
ATOM 1476 C C . THR A 1 190 ? 5.766 9.673 12.796 1.00 46.56 190 THR A C 1
ATOM 1478 O O . THR A 1 190 ? 4.944 9.152 13.542 1.00 46.56 190 THR A O 1
ATOM 1481 N N . PHE A 1 191 ? 5.470 10.791 12.131 1.00 44.88 191 PHE A N 1
ATOM 1482 C CA . PHE A 1 191 ? 4.071 11.207 12.031 1.00 44.88 191 PHE A CA 1
ATOM 1483 C C . PHE A 1 191 ? 3.767 11.800 10.659 1.00 44.88 191 PHE A C 1
ATOM 1485 O O . PHE A 1 191 ? 4.414 12.748 10.209 1.00 44.88 191 PHE A O 1
ATOM 1492 N N . GLU A 1 192 ? 2.820 11.156 9.976 1.00 41.06 192 GLU A N 1
ATOM 1493 C CA . GLU A 1 192 ? 2.305 11.527 8.663 1.00 41.06 192 GLU A CA 1
ATOM 1494 C C . GLU A 1 192 ? 1.809 12.976 8.670 1.00 41.06 192 GLU A C 1
ATOM 1496 O O . GLU A 1 192 ? 1.110 13.420 9.584 1.00 41.06 192 GLU A O 1
ATOM 1501 N N . ARG A 1 193 ? 2.141 13.726 7.614 1.00 42.72 193 ARG A N 1
ATOM 1502 C CA . ARG A 1 193 ? 1.517 15.031 7.388 1.00 42.72 193 ARG A CA 1
ATOM 1503 C C . ARG A 1 193 ? 0.011 14.828 7.166 1.00 42.72 193 ARG A C 1
ATOM 1505 O O . ARG A 1 193 ? -0.361 13.900 6.447 1.00 42.72 193 ARG A O 1
ATOM 1512 N N . PRO A 1 194 ? -0.863 15.699 7.703 1.00 43.62 194 PRO A N 1
ATOM 1513 C CA . PRO A 1 194 ? -2.291 15.641 7.421 1.00 43.62 194 PRO A CA 1
ATOM 1514 C C . PRO A 1 194 ? -2.537 15.599 5.909 1.00 43.62 194 PRO A C 1
ATOM 1516 O O . PRO A 1 194 ? -2.099 16.492 5.178 1.00 43.62 194 PRO A O 1
ATOM 1519 N N . ARG A 1 195 ? -3.224 14.551 5.437 1.00 44.59 195 ARG A N 1
ATOM 1520 C CA . ARG A 1 195 ? -3.539 14.378 4.013 1.00 44.59 195 ARG A CA 1
ATOM 1521 C C . ARG A 1 195 ? -4.227 15.616 3.446 1.00 44.59 195 ARG A C 1
ATOM 1523 O O . ARG A 1 195 ? -5.277 16.029 3.952 1.00 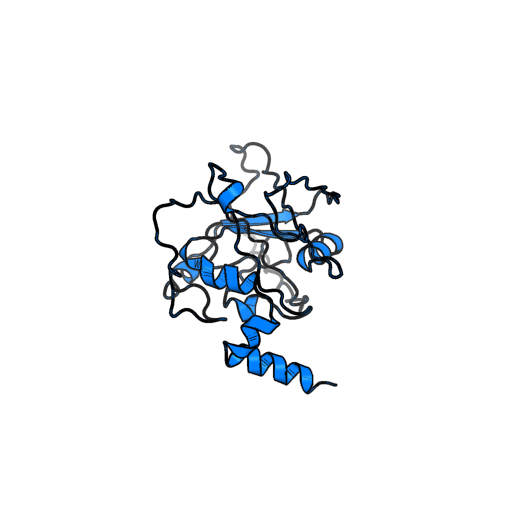44.59 195 ARG A O 1
ATOM 1530 N N . ARG A 1 196 ? -3.649 16.175 2.380 1.00 57.09 196 ARG A N 1
ATOM 1531 C CA . ARG A 1 196 ? -4.161 17.370 1.699 1.00 57.09 196 ARG A CA 1
ATOM 1532 C C . ARG A 1 196 ? -5.524 17.073 1.066 1.00 57.09 196 ARG A C 1
ATOM 1534 O O . ARG A 1 196 ? -5.773 15.970 0.587 1.00 57.09 196 ARG A O 1
ATOM 1541 N N . LYS A 1 197 ? -6.441 18.042 1.124 1.00 59.00 197 LYS A N 1
ATOM 1542 C CA . LYS A 1 197 ? -7.766 17.921 0.499 1.00 59.00 197 LYS A CA 1
ATOM 1543 C C . LYS A 1 197 ? -7.622 18.066 -1.014 1.00 59.00 197 LYS A C 1
ATOM 1545 O O . LYS A 1 197 ? -6.918 18.968 -1.453 1.00 59.00 197 LYS A O 1
ATOM 1550 N N . TRP A 1 198 ? -8.342 17.245 -1.778 1.00 62.66 198 TRP A N 1
ATOM 1551 C CA . TRP A 1 198 ? -8.399 17.324 -3.244 1.00 62.66 198 TRP A CA 1
ATOM 1552 C C . TRP A 1 198 ? -8.695 18.750 -3.739 1.00 62.66 198 TRP A C 1
ATOM 1554 O O . TRP A 1 198 ? -7.980 19.270 -4.586 1.00 62.66 198 TRP A O 1
ATOM 1564 N N . SER A 1 199 ? -9.640 19.447 -3.097 1.00 64.00 199 SER A N 1
ATOM 1565 C CA . SER A 1 199 ? -9.978 20.856 -3.372 1.00 64.00 199 SER A CA 1
ATOM 1566 C C . SER A 1 199 ? -8.790 21.823 -3.314 1.00 64.00 199 SER A C 1
ATOM 1568 O O . SER A 1 199 ? -8.809 22.866 -3.956 1.00 64.00 199 SER A O 1
ATOM 1570 N N . ASN A 1 200 ? -7.759 21.492 -2.534 1.00 65.00 200 ASN A N 1
ATOM 1571 C CA . ASN A 1 200 ? -6.568 22.318 -2.354 1.00 65.00 200 ASN A CA 1
ATOM 1572 C C . ASN A 1 200 ? -5.439 21.935 -3.328 1.00 65.00 200 ASN A C 1
ATOM 1574 O O . ASN A 1 200 ? -4.407 22.603 -3.343 1.00 65.00 200 ASN A O 1
ATOM 1578 N N . GLU A 1 201 ? -5.600 20.846 -4.083 1.00 61.78 201 GLU A N 1
ATOM 1579 C CA . GLU A 1 201 ? -4.622 20.312 -5.040 1.00 61.78 201 GLU A CA 1
ATOM 1580 C C . GLU A 1 201 ? -5.082 20.497 -6.499 1.00 61.78 201 GLU A C 1
ATOM 1582 O O . GLU A 1 201 ? -4.242 20.663 -7.380 1.00 61.78 201 GLU A O 1
ATOM 1587 N N . VAL A 1 202 ? -6.395 20.571 -6.761 1.00 64.88 202 VAL A N 1
ATOM 1588 C CA . VAL A 1 202 ? -6.975 20.753 -8.113 1.00 64.88 202 VAL A CA 1
ATOM 1589 C C . VAL A 1 202 ? -6.442 21.997 -8.825 1.00 64.88 202 VAL A C 1
ATOM 1591 O O . VAL A 1 202 ? -6.177 21.953 -10.022 1.00 64.88 202 VAL A O 1
ATOM 1594 N N . SER A 1 203 ? -6.223 23.084 -8.088 1.00 55.38 203 SER A N 1
ATOM 1595 C CA . SER A 1 203 ? -5.725 24.360 -8.610 1.00 55.38 203 SER A CA 1
ATOM 1596 C C . SER A 1 203 ? -4.204 24.415 -8.804 1.00 55.38 203 SER A C 1
ATOM 1598 O O . SER A 1 203 ? -3.696 25.422 -9.292 1.00 55.38 203 SER A O 1
ATOM 1600 N N . LYS A 1 204 ? -3.467 23.359 -8.430 1.00 60.72 204 LYS A N 1
ATOM 1601 C CA . LYS A 1 204 ? -1.997 23.315 -8.517 1.00 60.72 204 LYS A CA 1
ATOM 1602 C C . LYS A 1 204 ? -1.471 22.580 -9.748 1.00 60.72 204 LYS A C 1
ATOM 1604 O O . LYS A 1 204 ? -0.347 22.852 -10.151 1.00 60.72 204 LYS A O 1
ATOM 1609 N N . SER A 1 205 ? -2.260 21.679 -10.335 1.00 65.94 205 SER A N 1
ATOM 1610 C CA . SER A 1 205 ? -1.876 20.898 -11.515 1.00 65.94 205 SER A CA 1
ATOM 1611 C C . SER A 1 205 ? -2.911 21.040 -12.629 1.00 65.94 205 SER A C 1
ATOM 1613 O O . SER A 1 205 ? -4.123 20.953 -12.410 1.00 65.94 205 SER A O 1
ATOM 1615 N N . THR A 1 206 ? -2.418 21.222 -13.853 1.00 60.91 206 THR A N 1
ATOM 1616 C CA . THR A 1 206 ? -3.213 21.275 -15.087 1.00 60.91 206 THR A CA 1
ATOM 1617 C C . THR A 1 206 ? -3.963 19.970 -15.358 1.00 60.91 206 THR A C 1
ATOM 1619 O O . THR A 1 206 ? -5.031 20.014 -15.966 1.00 60.91 206 THR A O 1
ATOM 1622 N N . LEU A 1 207 ? -3.460 18.823 -14.886 1.00 63.00 207 LEU A N 1
ATOM 1623 C CA . LEU A 1 207 ? -4.121 17.521 -15.017 1.00 63.00 207 LEU A CA 1
ATOM 1624 C C . LEU A 1 207 ? -5.314 17.394 -14.054 1.00 63.00 207 LEU A C 1
ATOM 1626 O O . LEU A 1 207 ? -6.411 17.035 -14.474 1.00 63.00 207 LEU A O 1
ATOM 1630 N N . SER A 1 208 ? -5.135 17.772 -12.784 1.00 56.06 208 SER A N 1
ATOM 1631 C CA . SER A 1 208 ? -6.199 17.725 -11.767 1.00 56.06 208 SER A CA 1
ATOM 1632 C C . SER A 1 208 ? -7.361 18.665 -12.095 1.00 56.06 208 SER A C 1
ATOM 1634 O O . SER A 1 208 ? -8.514 18.341 -11.820 1.00 56.06 208 SER A O 1
ATOM 1636 N N . SER A 1 209 ? -7.071 19.801 -12.737 1.00 64.00 209 SER A N 1
ATOM 1637 C CA . SER A 1 209 ? -8.087 20.709 -13.280 1.00 64.00 209 SER A CA 1
ATOM 1638 C C . SER A 1 209 ? -8.859 20.101 -14.460 1.00 64.00 209 SER A C 1
ATOM 1640 O O . SER A 1 209 ? -10.075 20.264 -14.536 1.00 64.00 209 SER A O 1
ATOM 1642 N N . ARG A 1 210 ? -8.187 19.361 -15.355 1.00 70.19 210 ARG A N 1
ATOM 1643 C CA . ARG A 1 210 ? -8.839 18.676 -16.490 1.00 70.19 210 ARG A CA 1
ATOM 1644 C C . ARG A 1 210 ? -9.764 17.552 -16.022 1.00 70.19 210 ARG A C 1
ATOM 1646 O O . ARG A 1 210 ? -10.924 17.537 -16.411 1.00 70.19 210 ARG A O 1
ATOM 1653 N N . LEU A 1 211 ? -9.294 16.702 -15.108 1.00 65.81 211 LEU A N 1
ATOM 1654 C CA . LEU A 1 211 ? -10.085 15.604 -14.535 1.00 65.81 211 LEU A CA 1
ATOM 1655 C C . LEU A 1 211 ? -11.290 16.098 -13.711 1.00 65.81 211 LEU A C 1
ATOM 1657 O O . LEU A 1 211 ? -12.312 15.419 -13.630 1.00 65.81 211 LEU A O 1
ATOM 1661 N N . HIS A 1 212 ? -11.192 17.282 -13.094 1.00 67.06 212 HIS A N 1
ATOM 1662 C CA . HIS A 1 212 ? -12.326 17.909 -12.408 1.00 67.06 212 HIS A CA 1
ATOM 1663 C C . HIS A 1 212 ? -13.365 18.459 -13.399 1.00 67.06 212 HIS A C 1
ATOM 1665 O O . HIS A 1 212 ? -14.561 18.335 -13.149 1.00 67.06 212 HIS A O 1
ATOM 1671 N N . GLY A 1 213 ? -12.918 19.033 -14.522 1.00 60.62 213 GLY A N 1
ATOM 1672 C CA . GLY A 1 213 ? -13.796 19.543 -15.580 1.00 60.62 213 GLY A CA 1
ATOM 1673 C C . GLY A 1 213 ? -14.518 18.440 -16.359 1.00 60.62 213 GLY A C 1
ATOM 1674 O O . GLY A 1 213 ? -15.683 18.602 -16.703 1.00 60.62 213 GLY A O 1
ATOM 1675 N N . GLU A 1 214 ? -13.874 17.289 -16.570 1.00 57.50 214 GLU A N 1
ATOM 1676 C CA . GLU A 1 214 ? -14.504 16.126 -17.216 1.00 57.50 214 GLU A CA 1
ATOM 1677 C C . GLU A 1 214 ? -15.645 15.537 -16.371 1.00 57.50 214 GLU A C 1
ATOM 1679 O O . GLU A 1 214 ? -16.635 15.069 -16.924 1.00 57.50 214 GLU A O 1
ATOM 1684 N N . LYS A 1 215 ? -15.576 15.649 -15.037 1.00 54.50 215 LYS A N 1
ATOM 1685 C CA . LYS A 1 215 ? -16.665 15.232 -14.138 1.00 54.50 215 LYS A CA 1
ATOM 1686 C C . LYS A 1 215 ? -17.869 16.171 -14.108 1.00 54.50 215 LYS A C 1
ATOM 1688 O O . LYS A 1 215 ? -18.962 15.721 -13.783 1.00 54.50 215 LYS A O 1
ATOM 1693 N N . GLU A 1 216 ? -17.685 17.456 -14.398 1.00 51.09 216 GLU A N 1
ATOM 1694 C CA . GLU A 1 216 ? -18.787 18.431 -14.431 1.00 51.09 216 GLU A CA 1
ATOM 1695 C C . GLU A 1 216 ? -19.544 18.420 -15.771 1.00 51.09 216 GLU A C 1
ATOM 1697 O O . GLU A 1 216 ? -20.641 18.965 -15.852 1.00 51.09 216 GLU A O 1
ATOM 1702 N N . GLY A 1 217 ? -18.993 17.769 -16.802 1.00 47.00 217 GLY A N 1
ATOM 1703 C CA . GLY A 1 217 ? -19.609 17.628 -18.126 1.00 47.00 217 GLY A CA 1
ATOM 1704 C C . GLY A 1 217 ? -20.491 16.389 -18.320 1.00 47.00 217 GLY A C 1
ATOM 1705 O O . GLY A 1 217 ? -21.024 16.210 -19.412 1.00 47.00 217 GLY A O 1
ATOM 1706 N N . GLU A 1 218 ? -20.644 15.537 -17.302 1.00 47.28 218 GLU A N 1
ATOM 1707 C CA . GLU A 1 218 ? -21.367 14.257 -17.393 1.00 47.28 218 GLU A CA 1
ATOM 1708 C C . GLU A 1 218 ? -22.626 14.219 -16.501 1.00 47.28 218 GLU A C 1
ATOM 1710 O O . GLU A 1 218 ? -22.947 13.197 -15.893 1.00 47.28 218 GLU A O 1
ATOM 1715 N N . ASN A 1 219 ? -23.344 15.349 -16.413 1.00 39.62 219 ASN A N 1
ATOM 1716 C CA . ASN A 1 219 ? -24.634 15.460 -15.720 1.00 39.62 219 ASN A CA 1
ATOM 1717 C C . ASN A 1 219 ? -25.668 16.226 -16.556 1.00 39.62 219 ASN A C 1
ATOM 1719 O O . ASN A 1 219 ? -25.345 17.350 -17.004 1.00 39.62 219 ASN A O 1
#

InterPro domains:
  IPR002563 Flavin reductase like domain [PF01613] (70-162)
  IPR012349 FMN-binding split barrel [G3DSA:2.30.110.10] (61-206)

Radius of gyration: 20.72 Å; chains: 1; bounding box: 44×66×53 Å